Protein AF-A0A7C6BF29-F1 (afdb_monomer)

Radius of gyration: 15.99 Å; Cα contacts (8 Å, |Δi|>4): 247; chains: 1; bounding box: 48×26×41 Å

Sequence (179 aa):
MRNNRVLRLTLSALFLALGILLPFLTGNNRQLGNIMSLMHIPVLLCGFVCGWKFGLAVGFVTPLLRSLIVGMPPMLPIALGMAFELAAYGALAGLLYKELPKTITGLYLALILSMLGGRLVWGLASYIIYSSMGNPFTLSMFWAAAFVTPIPGILFHIAIIPPILLALKEYKMFPLTQQ

Structure (mmCIF, N/CA/C/O backbone):
data_AF-A0A7C6BF29-F1
#
_entry.id   AF-A0A7C6BF29-F1
#
loop_
_atom_site.group_PDB
_atom_site.id
_atom_site.type_symbol
_atom_site.label_atom_id
_atom_site.label_alt_id
_atom_site.label_comp_id
_atom_site.label_asym_id
_atom_site.label_entity_id
_atom_site.label_seq_id
_atom_site.pdbx_PDB_ins_code
_atom_site.Cartn_x
_atom_site.Cartn_y
_atom_site.Cartn_z
_atom_site.occupancy
_atom_site.B_iso_or_equiv
_atom_site.auth_seq_id
_atom_site.auth_comp_id
_atom_site.auth_asym_id
_atom_site.auth_atom_id
_atom_site.pdbx_PDB_model_num
ATOM 1 N N . MET A 1 1 ? -27.265 -11.178 13.421 1.00 39.00 1 MET A N 1
ATOM 2 C CA . MET A 1 1 ? -25.802 -11.316 13.235 1.00 39.00 1 MET A CA 1
ATOM 3 C C . MET A 1 1 ? -25.439 -10.894 11.816 1.00 39.00 1 MET A C 1
ATOM 5 O O . MET A 1 1 ? -25.691 -11.640 10.879 1.00 39.00 1 MET A O 1
ATOM 9 N N . ARG A 1 2 ? -24.949 -9.663 11.624 1.00 45.66 2 ARG A N 1
ATOM 10 C CA . ARG A 1 2 ? -24.567 -9.137 10.301 1.00 45.66 2 ARG A CA 1
ATOM 11 C C . ARG A 1 2 ? -23.358 -9.943 9.813 1.00 45.66 2 ARG A C 1
ATOM 13 O O . ARG A 1 2 ? -22.373 -10.055 10.531 1.00 45.66 2 ARG A O 1
ATOM 20 N N . ASN A 1 3 ? -23.466 -10.592 8.655 1.00 56.28 3 ASN A N 1
ATOM 21 C CA . ASN A 1 3 ? -22.460 -11.537 8.170 1.00 56.28 3 ASN A CA 1
ATOM 22 C C . ASN A 1 3 ? -21.156 -10.787 7.836 1.00 56.28 3 ASN A C 1
ATOM 24 O O . ASN A 1 3 ? -20.983 -10.285 6.724 1.00 56.28 3 ASN A O 1
ATOM 28 N N . ASN A 1 4 ? -20.245 -10.687 8.810 1.00 73.19 4 ASN A N 1
ATOM 29 C CA . ASN A 1 4 ? -18.994 -9.924 8.713 1.00 73.19 4 ASN A CA 1
ATOM 30 C C . ASN A 1 4 ? -18.136 -10.321 7.497 1.00 73.19 4 ASN A C 1
ATOM 32 O O . ASN A 1 4 ? -17.333 -9.516 7.033 1.00 73.19 4 ASN A O 1
ATOM 36 N N . ARG A 1 5 ? -18.325 -11.527 6.938 1.00 76.44 5 ARG A N 1
ATOM 37 C CA . ARG A 1 5 ? -17.664 -11.965 5.699 1.00 76.44 5 ARG A CA 1
ATOM 38 C C . ARG A 1 5 ? -18.131 -11.198 4.464 1.00 76.44 5 ARG A C 1
ATOM 40 O O . ARG A 1 5 ? -17.285 -10.746 3.701 1.00 76.44 5 ARG A O 1
ATOM 47 N N . VAL A 1 6 ? -19.441 -11.014 4.292 1.00 83.19 6 VAL A N 1
ATOM 48 C CA . VAL A 1 6 ? -20.000 -10.291 3.135 1.00 83.19 6 VAL A CA 1
ATOM 49 C C . VAL A 1 6 ? -19.559 -8.830 3.173 1.00 83.19 6 VAL A C 1
ATOM 51 O O . VAL A 1 6 ? -19.066 -8.324 2.175 1.00 83.19 6 VAL A O 1
ATOM 54 N N . LEU A 1 7 ? -19.622 -8.193 4.348 1.00 81.75 7 LEU A N 1
ATOM 55 C CA . LEU A 1 7 ? -19.187 -6.804 4.521 1.00 81.75 7 LEU A CA 1
ATOM 56 C C . LEU A 1 7 ? -17.691 -6.611 4.214 1.00 81.75 7 LEU A C 1
ATOM 58 O O . LEU A 1 7 ? -17.316 -5.655 3.537 1.00 81.75 7 LEU A O 1
ATOM 62 N N . ARG A 1 8 ? -16.828 -7.519 4.694 1.00 81.88 8 ARG A N 1
ATOM 63 C CA . ARG A 1 8 ? -15.385 -7.473 4.395 1.00 81.88 8 ARG A CA 1
ATOM 64 C C . ARG A 1 8 ? -15.125 -7.647 2.904 1.00 81.88 8 ARG A C 1
ATOM 66 O O . ARG A 1 8 ? -14.298 -6.929 2.356 1.00 81.88 8 ARG A O 1
ATOM 73 N N . LEU A 1 9 ? -15.854 -8.543 2.243 1.00 84.88 9 LEU A N 1
ATOM 74 C CA . LEU A 1 9 ? -15.723 -8.768 0.807 1.00 84.88 9 LEU A CA 1
ATOM 75 C C . LEU A 1 9 ? -16.166 -7.540 -0.003 1.00 84.88 9 LEU A C 1
ATOM 77 O O . LEU A 1 9 ? -15.434 -7.106 -0.889 1.00 84.88 9 LEU A O 1
ATOM 81 N N . THR A 1 10 ? -17.293 -6.916 0.354 1.00 87.44 10 THR A N 1
ATOM 82 C CA . THR A 1 10 ? -17.763 -5.685 -0.303 1.00 87.44 10 THR A CA 1
ATOM 83 C C . THR A 1 10 ? -16.813 -4.509 -0.082 1.00 87.44 10 THR A C 1
ATOM 85 O O . THR A 1 10 ? -16.528 -3.774 -1.022 1.00 87.44 10 THR A O 1
ATOM 88 N N . LEU A 1 11 ? -16.268 -4.347 1.131 1.00 85.38 11 LEU A N 1
ATOM 89 C CA . LEU A 1 11 ? -15.273 -3.306 1.415 1.00 85.38 11 LEU A CA 1
ATOM 90 C C . LEU A 1 11 ? -13.966 -3.556 0.657 1.00 85.38 11 LEU A C 1
ATOM 92 O O . LEU A 1 11 ? -13.391 -2.623 0.109 1.00 85.38 11 LEU A O 1
ATOM 96 N N . SER A 1 12 ? -13.523 -4.810 0.565 1.00 85.81 12 SER A N 1
ATOM 97 C CA . SER A 1 12 ? -12.331 -5.177 -0.211 1.00 85.81 12 SER A CA 1
ATOM 98 C C . SER A 1 12 ? -12.512 -4.850 -1.695 1.00 85.81 12 SER A C 1
ATOM 100 O O . SER A 1 12 ? -11.610 -4.290 -2.312 1.00 85.81 12 SER A O 1
ATOM 102 N N . ALA A 1 13 ? -13.693 -5.131 -2.257 1.00 87.50 13 ALA A N 1
ATOM 103 C CA . ALA A 1 13 ? -14.033 -4.763 -3.631 1.00 87.50 13 ALA A CA 1
ATOM 104 C C . ALA A 1 13 ? -14.086 -3.237 -3.833 1.00 87.50 13 ALA A C 1
ATOM 106 O O . ALA A 1 13 ? -13.609 -2.737 -4.850 1.00 87.50 13 ALA A O 1
ATOM 107 N N . LEU A 1 14 ? -14.597 -2.486 -2.850 1.00 89.44 14 LEU A N 1
ATOM 108 C CA . LEU A 1 14 ? -14.571 -1.022 -2.866 1.00 89.44 14 LEU A CA 1
ATOM 109 C C . LEU A 1 14 ? -13.131 -0.486 -2.869 1.00 89.44 14 LEU A C 1
ATOM 111 O O . LEU A 1 14 ? -12.804 0.374 -3.683 1.00 89.44 14 LEU A O 1
ATOM 115 N N . PHE A 1 15 ? -12.256 -1.002 -2.000 1.00 87.62 15 PHE A N 1
ATOM 116 C CA . PHE A 1 15 ? -10.848 -0.592 -1.962 1.00 87.62 15 PHE A CA 1
ATOM 117 C C . PHE A 1 15 ? -10.092 -0.974 -3.236 1.00 87.62 15 PHE A C 1
ATOM 119 O O . PHE A 1 15 ? -9.269 -0.189 -3.700 1.00 87.62 15 PHE A O 1
ATOM 126 N N . LEU A 1 16 ? -10.398 -2.129 -3.831 1.00 87.44 16 LEU A N 1
ATOM 127 C CA . LEU A 1 16 ? -9.881 -2.527 -5.140 1.00 87.44 16 LEU A CA 1
ATOM 128 C C . LEU A 1 16 ? -10.299 -1.522 -6.225 1.00 87.44 16 LEU A C 1
ATOM 130 O O . LEU A 1 16 ? -9.451 -1.030 -6.968 1.00 87.44 16 LEU A O 1
ATOM 134 N N . ALA A 1 17 ? -11.586 -1.167 -6.283 1.00 86.56 17 ALA A N 1
ATOM 135 C CA . ALA A 1 17 ? -12.097 -0.182 -7.233 1.00 86.56 17 ALA A CA 1
ATOM 136 C C . ALA A 1 17 ? -11.443 1.195 -7.031 1.00 86.56 17 ALA A C 1
ATOM 138 O O . ALA A 1 17 ? -11.010 1.823 -7.997 1.00 86.56 17 ALA A O 1
ATOM 139 N N . LEU A 1 18 ? -11.285 1.633 -5.777 1.00 85.50 18 LEU A N 1
ATOM 140 C CA . LEU A 1 18 ? -10.558 2.856 -5.431 1.00 85.50 18 LEU A CA 1
ATOM 141 C C . LEU A 1 18 ? -9.086 2.784 -5.860 1.00 85.50 18 LEU A C 1
ATOM 143 O O . LEU A 1 18 ? -8.576 3.741 -6.432 1.00 85.50 18 LEU A O 1
ATOM 147 N N . GLY A 1 19 ? -8.409 1.653 -5.655 1.00 82.88 19 GLY A N 1
ATOM 148 C CA . GLY A 1 19 ? -7.026 1.438 -6.092 1.00 82.88 19 GLY A CA 1
ATOM 149 C C . GLY A 1 19 ? -6.835 1.566 -7.605 1.00 82.88 19 GLY A C 1
ATOM 150 O O . GLY A 1 19 ? -5.791 2.042 -8.053 1.00 82.88 19 GLY A O 1
ATOM 151 N N . ILE A 1 20 ? -7.854 1.205 -8.389 1.00 82.12 20 ILE A N 1
ATOM 152 C CA . ILE A 1 20 ? -7.858 1.355 -9.850 1.00 82.12 20 ILE A CA 1
ATOM 153 C C . ILE A 1 20 ? -8.19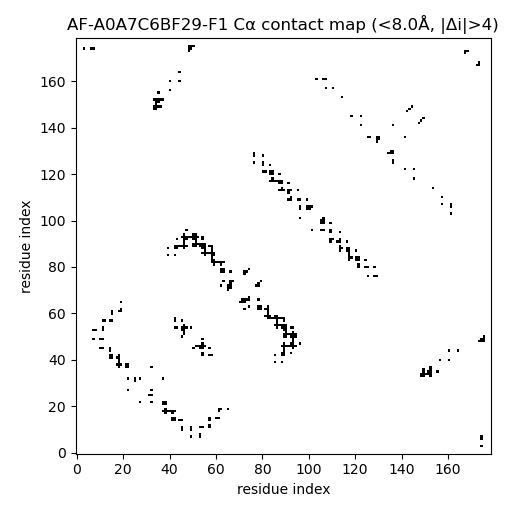6 2.795 -10.260 1.00 82.12 20 ILE A C 1
ATOM 155 O O . ILE A 1 20 ? -7.549 3.327 -11.164 1.00 82.12 20 ILE A O 1
ATOM 159 N N . LEU A 1 21 ? -9.173 3.426 -9.597 1.00 82.94 21 LEU A N 1
ATOM 160 C CA . LEU A 1 21 ? -9.696 4.753 -9.943 1.00 82.94 21 LEU A CA 1
ATOM 161 C C . LEU A 1 21 ? -8.791 5.912 -9.507 1.00 82.94 21 LEU A C 1
ATOM 163 O O . LEU A 1 21 ? -8.603 6.852 -10.275 1.00 82.94 21 LEU A O 1
ATOM 167 N N . LEU A 1 22 ? -8.204 5.866 -8.307 1.00 78.75 22 LEU A N 1
ATOM 168 C CA . LEU A 1 22 ? -7.390 6.968 -7.771 1.00 78.75 22 LEU A CA 1
ATOM 169 C C . LEU A 1 22 ? -6.240 7.392 -8.708 1.00 78.75 22 LEU A C 1
ATOM 171 O O . LEU A 1 22 ? -6.055 8.591 -8.914 1.00 78.75 22 LEU A O 1
ATOM 175 N N . PRO A 1 23 ? -5.486 6.463 -9.326 1.00 73.81 23 PRO A N 1
ATOM 176 C CA . PRO A 1 23 ? -4.446 6.816 -10.291 1.00 73.81 23 PRO A CA 1
ATOM 177 C C . PRO A 1 23 ? -4.934 7.579 -11.539 1.00 73.81 23 PRO A C 1
ATOM 179 O O . PRO A 1 23 ? -4.119 8.220 -12.206 1.00 73.81 23 PRO A O 1
ATOM 182 N N . PHE A 1 24 ? -6.232 7.559 -11.872 1.00 73.75 24 PHE A N 1
ATOM 183 C CA . PHE A 1 24 ? -6.766 8.386 -12.964 1.00 73.75 24 PHE A CA 1
ATOM 184 C C . PHE A 1 24 ? -6.781 9.877 -12.609 1.00 73.75 24 PHE A C 1
ATOM 186 O O . PHE A 1 24 ? -6.586 10.706 -13.495 1.00 73.75 24 PHE A O 1
ATOM 193 N N . LEU A 1 25 ? -6.918 10.230 -11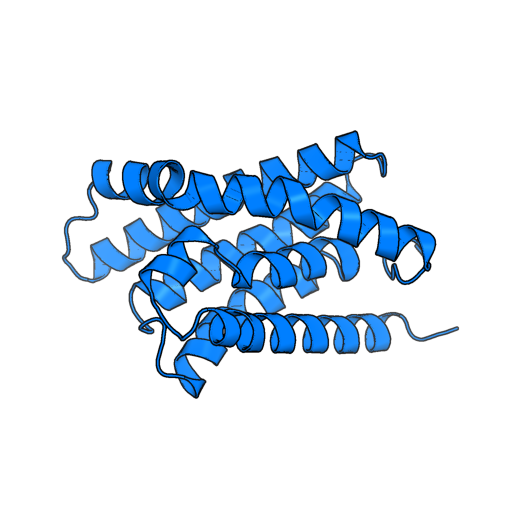.324 1.00 68.19 25 LEU A N 1
ATOM 194 C CA . LEU A 1 25 ? -6.905 11.627 -10.867 1.00 68.19 25 LEU A CA 1
ATOM 195 C C . LEU A 1 25 ? -5.542 12.298 -11.083 1.00 68.19 25 LEU A C 1
ATOM 197 O O . LEU A 1 25 ? -5.463 13.508 -11.254 1.00 68.19 25 LEU A O 1
ATOM 201 N N . THR A 1 26 ? -4.466 11.509 -11.137 1.00 62.38 26 THR A N 1
ATOM 202 C CA . THR A 1 26 ? -3.112 11.992 -11.456 1.00 62.38 26 THR A CA 1
ATOM 203 C C . THR A 1 26 ? -2.850 12.168 -12.961 1.00 62.38 26 THR A C 1
ATOM 205 O O . THR A 1 26 ? -1.707 12.386 -13.365 1.00 62.38 26 THR A O 1
ATOM 208 N N . GLY A 1 27 ? -3.879 12.050 -13.809 1.00 58.69 27 GLY A N 1
ATOM 209 C CA . GLY A 1 27 ? -3.777 12.275 -15.256 1.00 58.69 27 GLY A CA 1
ATOM 210 C C . GLY A 1 27 ? -2.893 11.263 -15.991 1.00 58.69 27 GLY A C 1
ATOM 211 O O . GLY A 1 27 ? -2.315 11.593 -17.018 1.00 58.69 27 GLY A O 1
ATOM 212 N N . ASN A 1 28 ? -2.728 10.045 -15.454 1.00 59.59 28 ASN A N 1
ATOM 213 C CA . ASN A 1 28 ? -1.828 9.003 -15.977 1.00 59.59 28 ASN A CA 1
ATOM 214 C C . ASN A 1 28 ? -0.342 9.401 -16.115 1.00 59.59 28 ASN A C 1
ATOM 216 O O . ASN A 1 28 ? 0.452 8.626 -16.661 1.00 59.59 28 ASN A O 1
ATOM 220 N N . ASN A 1 29 ? 0.082 10.541 -15.560 1.00 59.06 29 ASN A N 1
ATOM 221 C CA . ASN A 1 29 ? 1.489 10.921 -15.545 1.00 59.06 29 ASN A CA 1
ATOM 222 C C . ASN A 1 29 ? 2.276 9.974 -14.628 1.00 59.06 29 ASN A C 1
ATOM 224 O O . ASN A 1 29 ? 2.159 10.023 -13.402 1.00 59.06 29 ASN A O 1
ATOM 228 N N . ARG A 1 30 ? 3.112 9.113 -15.230 1.00 57.41 30 ARG A N 1
ATOM 229 C CA . ARG A 1 30 ? 3.914 8.096 -14.521 1.00 57.41 30 ARG A CA 1
ATOM 230 C C . ARG A 1 30 ? 4.776 8.695 -13.408 1.00 57.41 30 ARG A C 1
ATOM 232 O O . ARG A 1 30 ? 4.905 8.069 -12.366 1.00 57.41 30 ARG A O 1
ATOM 239 N N . GLN A 1 31 ? 5.321 9.899 -13.596 1.00 57.97 31 GLN A N 1
ATOM 240 C CA . GLN A 1 31 ? 6.131 10.576 -12.577 1.00 57.97 31 GLN A CA 1
ATOM 241 C C . GLN A 1 31 ? 5.302 11.007 -11.364 1.00 57.97 31 GLN A C 1
ATOM 243 O O . GLN A 1 31 ? 5.662 10.664 -10.244 1.00 57.97 31 GLN A O 1
ATOM 248 N N . LEU A 1 32 ? 4.159 11.670 -11.569 1.00 53.66 32 LEU A N 1
ATOM 249 C CA . LEU A 1 32 ? 3.264 12.063 -10.471 1.00 53.66 32 LEU A CA 1
ATOM 250 C C . LEU A 1 32 ? 2.695 10.843 -9.739 1.00 53.66 32 LEU A C 1
ATOM 252 O O . LEU A 1 32 ? 2.621 10.840 -8.513 1.00 53.66 32 LEU A O 1
ATOM 256 N N . GLY A 1 33 ? 2.359 9.780 -10.474 1.00 54.53 33 GLY A N 1
ATOM 257 C CA . GLY A 1 33 ? 1.912 8.515 -9.893 1.00 54.53 33 GLY A CA 1
ATOM 258 C C . GLY A 1 33 ? 2.986 7.819 -9.050 1.00 54.53 33 GLY A C 1
ATOM 259 O O . GLY A 1 33 ? 2.659 7.267 -8.002 1.00 54.53 33 GLY A O 1
ATOM 260 N N . ASN A 1 34 ? 4.257 7.876 -9.460 1.00 57.81 34 ASN A N 1
ATOM 261 C CA . ASN A 1 34 ? 5.370 7.295 -8.701 1.00 57.81 34 ASN A CA 1
ATOM 262 C C . ASN A 1 34 ? 5.681 8.118 -7.437 1.00 57.81 34 ASN A C 1
ATOM 264 O O . ASN A 1 34 ? 5.890 7.557 -6.364 1.00 57.81 34 ASN A O 1
ATOM 268 N N . ILE A 1 35 ? 5.618 9.448 -7.557 1.00 57.88 35 ILE A N 1
ATOM 269 C CA . ILE A 1 35 ? 5.852 10.406 -6.467 1.00 57.88 35 ILE A CA 1
ATOM 270 C C . ILE A 1 35 ? 4.744 10.321 -5.409 1.00 57.88 35 ILE A C 1
ATOM 272 O O . ILE A 1 35 ? 5.041 10.266 -4.221 1.00 57.88 35 ILE A O 1
ATOM 276 N N . MET A 1 36 ? 3.473 10.281 -5.820 1.00 57.91 36 MET A N 1
ATOM 277 C CA . MET A 1 36 ? 2.330 10.320 -4.895 1.00 57.91 36 MET A CA 1
ATOM 278 C C . MET A 1 36 ? 1.816 8.927 -4.503 1.00 57.91 36 MET A C 1
ATOM 280 O O . MET A 1 36 ? 1.077 8.797 -3.529 1.00 57.91 36 MET A O 1
ATOM 284 N N . SER A 1 37 ? 2.202 7.872 -5.237 1.00 67.31 37 SER A N 1
ATOM 285 C CA . SER A 1 37 ? 1.932 6.466 -4.903 1.00 67.31 37 SER A CA 1
ATOM 286 C C . SER A 1 37 ? 0.477 6.207 -4.460 1.00 67.31 37 SER A C 1
ATOM 288 O O . SER A 1 37 ? 0.227 5.443 -3.528 1.00 67.31 37 SER A O 1
ATOM 290 N N . LEU A 1 38 ? -0.503 6.836 -5.131 1.00 69.81 38 LEU A N 1
ATOM 291 C CA . LEU A 1 38 ? -1.911 6.885 -4.694 1.00 69.81 38 LEU A CA 1
ATOM 292 C C . LEU A 1 38 ? -2.547 5.499 -4.501 1.00 69.81 38 LEU A C 1
ATOM 294 O O . LEU A 1 38 ? -3.379 5.328 -3.618 1.00 69.81 38 LEU A O 1
ATOM 298 N N . MET A 1 39 ? -2.128 4.499 -5.281 1.00 78.31 39 MET A N 1
ATOM 299 C CA . MET A 1 39 ? -2.630 3.118 -5.185 1.00 78.31 39 MET A CA 1
ATOM 300 C C . MET A 1 39 ? -2.296 2.416 -3.861 1.00 78.31 39 MET A C 1
ATOM 302 O O . MET A 1 39 ? -2.956 1.446 -3.497 1.00 78.31 39 MET A O 1
ATOM 306 N N . HIS A 1 40 ? -1.304 2.908 -3.119 1.00 83.12 40 HIS A N 1
ATOM 307 C CA . HIS A 1 40 ? -0.903 2.332 -1.838 1.00 83.12 40 HIS A CA 1
ATOM 308 C C . HIS A 1 40 ? -1.909 2.643 -0.733 1.00 83.12 40 HIS A C 1
ATOM 310 O O . HIS A 1 40 ? -2.107 1.824 0.160 1.00 83.12 40 HIS A O 1
ATOM 316 N N . ILE A 1 41 ? -2.589 3.794 -0.814 1.00 84.31 41 ILE A N 1
ATOM 317 C CA . ILE A 1 41 ? -3.531 4.243 0.215 1.00 84.31 41 ILE A CA 1
ATOM 318 C C . ILE A 1 41 ? -4.720 3.273 0.316 1.00 84.31 41 ILE A C 1
ATOM 320 O O . ILE A 1 41 ? -4.943 2.751 1.410 1.00 84.31 41 ILE A O 1
ATOM 324 N N . PRO A 1 42 ? -5.449 2.940 -0.773 1.00 85.06 42 PRO A N 1
ATOM 325 C CA . PRO A 1 42 ? -6.567 2.001 -0.692 1.00 85.06 42 PRO A CA 1
ATOM 326 C C . PRO A 1 42 ? -6.146 0.604 -0.229 1.00 85.06 42 PRO A C 1
ATOM 328 O O . PRO A 1 42 ? -6.884 -0.036 0.516 1.00 85.06 42 PRO A O 1
ATOM 331 N N . VAL A 1 43 ? -4.957 0.138 -0.622 1.00 87.50 43 VAL A N 1
ATOM 332 C CA . VAL A 1 43 ? -4.450 -1.190 -0.240 1.00 87.50 43 VAL A CA 1
ATOM 333 C C . VAL A 1 43 ? -4.066 -1.243 1.239 1.00 87.50 43 VAL A C 1
ATOM 335 O O . VAL A 1 43 ? -4.469 -2.175 1.939 1.00 87.50 43 VAL A O 1
ATOM 338 N N . LEU A 1 44 ? -3.351 -0.233 1.743 1.00 86.88 44 LEU A N 1
ATOM 339 C CA . LEU A 1 44 ? -3.015 -0.118 3.164 1.00 86.88 44 LEU A CA 1
ATOM 340 C C . LEU A 1 44 ? -4.285 -0.019 4.012 1.00 86.88 44 LEU A C 1
ATOM 342 O O . LEU A 1 44 ? -4.441 -0.775 4.971 1.00 86.88 44 LEU A O 1
ATOM 346 N N . LEU A 1 45 ? -5.236 0.835 3.617 1.00 85.75 45 LEU A N 1
ATOM 347 C CA . LEU A 1 45 ? -6.540 0.940 4.278 1.00 85.75 45 LEU A CA 1
ATOM 348 C C . LEU A 1 45 ? -7.292 -0.396 4.259 1.00 85.75 45 LEU A C 1
ATOM 350 O O . LEU A 1 45 ? -7.831 -0.806 5.285 1.00 85.75 45 LEU A O 1
ATOM 354 N N . CYS A 1 46 ? -7.278 -1.126 3.142 1.00 86.56 46 CYS A N 1
ATOM 355 C CA . CYS A 1 46 ? -7.872 -2.458 3.068 1.00 86.56 46 CYS A CA 1
ATOM 356 C C . CYS A 1 46 ? -7.210 -3.438 4.050 1.00 86.56 46 CYS A C 1
ATOM 358 O O . CYS A 1 46 ? -7.914 -4.210 4.702 1.00 86.56 46 CYS A O 1
ATOM 360 N N . GLY A 1 47 ? -5.885 -3.391 4.207 1.00 85.19 47 GLY A N 1
ATOM 361 C CA . GLY A 1 47 ? -5.163 -4.168 5.219 1.00 85.19 47 GLY A CA 1
ATOM 362 C C . GLY A 1 47 ? -5.626 -3.837 6.639 1.00 85.19 47 GLY A C 1
ATOM 363 O O . GLY A 1 47 ? -6.019 -4.737 7.385 1.00 85.19 47 GLY A O 1
ATOM 364 N N . PHE A 1 48 ? -5.676 -2.547 6.977 1.00 83.88 48 PHE A N 1
ATOM 365 C CA . PHE A 1 48 ? -6.108 -2.055 8.289 1.00 83.88 48 PHE A CA 1
ATOM 366 C C . PHE A 1 48 ? -7.591 -2.288 8.599 1.00 83.88 48 PHE A C 1
ATOM 368 O O . PHE A 1 48 ? -7.949 -2.370 9.769 1.00 83.88 48 PHE A O 1
ATOM 375 N N . VAL A 1 49 ? -8.465 -2.374 7.591 1.00 82.50 49 VAL A N 1
ATOM 376 C CA . VAL A 1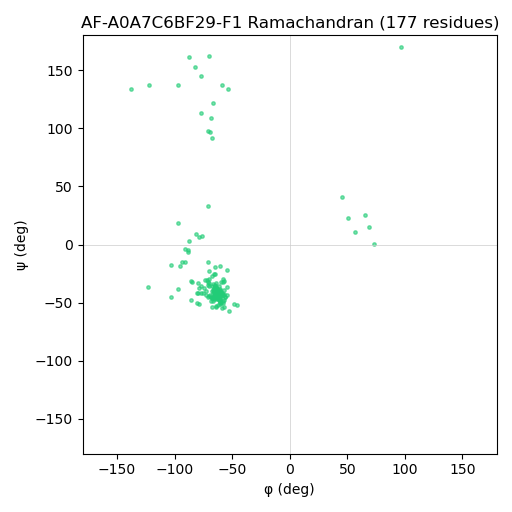 49 ? -9.926 -2.472 7.780 1.00 82.50 49 VAL A CA 1
ATOM 377 C C . VAL A 1 49 ? -10.437 -3.897 7.570 1.00 82.50 49 VAL A C 1
ATOM 379 O O . VAL A 1 49 ? -11.238 -4.393 8.360 1.00 82.50 49 VAL A O 1
ATOM 382 N N . CYS A 1 50 ? -9.996 -4.585 6.518 1.00 81.06 50 CYS A N 1
ATOM 383 C CA . CYS A 1 50 ? -10.485 -5.922 6.163 1.00 81.06 50 CYS A CA 1
ATOM 384 C C . CYS A 1 50 ? -9.591 -7.046 6.720 1.00 81.06 50 CYS A C 1
ATOM 386 O O . CYS A 1 50 ? -10.054 -8.184 6.863 1.00 81.06 50 CYS A O 1
ATOM 388 N N . GLY A 1 51 ? -8.348 -6.729 7.093 1.00 85.25 51 GLY A N 1
ATOM 389 C CA . GLY A 1 51 ? -7.351 -7.656 7.626 1.00 85.25 51 GLY A CA 1
ATOM 390 C C . GLY A 1 51 ? -6.377 -8.170 6.562 1.00 85.25 51 GLY A C 1
ATOM 391 O O . GLY A 1 51 ? -6.588 -8.006 5.360 1.00 85.25 51 GLY A O 1
ATOM 392 N N . TRP A 1 52 ? -5.319 -8.848 7.017 1.00 86.94 52 TRP A N 1
ATOM 393 C CA . TRP A 1 52 ? -4.166 -9.217 6.184 1.00 86.94 52 TRP A CA 1
ATOM 394 C C . TRP A 1 52 ? -4.519 -10.057 4.946 1.00 86.94 52 TRP A C 1
ATOM 396 O O . TRP A 1 52 ? -3.982 -9.804 3.876 1.00 86.94 52 TRP A O 1
ATOM 406 N N . LYS A 1 53 ? -5.457 -11.014 5.051 1.00 89.50 53 LYS A N 1
ATOM 407 C CA . LYS A 1 53 ? -5.858 -11.879 3.920 1.00 89.50 53 LYS A CA 1
ATOM 408 C C . LYS A 1 53 ? -6.465 -11.076 2.769 1.00 89.50 53 LYS A C 1
ATOM 410 O O . LYS A 1 53 ? -6.143 -11.309 1.610 1.00 89.50 53 LYS A O 1
ATOM 415 N N . PHE A 1 54 ? -7.345 -10.134 3.104 1.00 86.75 54 PHE A N 1
ATOM 416 C CA . PHE A 1 54 ? -8.001 -9.276 2.123 1.00 86.75 54 PHE A CA 1
ATOM 417 C C . PHE A 1 54 ? -7.043 -8.202 1.604 1.00 86.75 54 PHE A C 1
ATOM 419 O O . PHE A 1 54 ? -6.995 -7.980 0.401 1.00 86.75 54 PHE A O 1
ATOM 426 N N . GLY A 1 55 ? -6.233 -7.598 2.481 1.00 87.12 55 GLY A N 1
ATOM 427 C CA . GLY A 1 55 ? -5.188 -6.653 2.083 1.00 87.12 55 GLY A CA 1
ATOM 428 C C . GLY A 1 55 ? -4.170 -7.264 1.115 1.00 87.12 55 GLY A C 1
ATOM 429 O O . GLY A 1 55 ? -3.836 -6.633 0.119 1.00 87.12 55 GLY A O 1
ATOM 430 N N . LEU A 1 56 ? -3.740 -8.508 1.353 1.00 91.06 56 LEU A N 1
ATOM 431 C CA . LEU A 1 56 ? -2.845 -9.250 0.460 1.00 91.06 56 LEU A CA 1
ATOM 432 C C . LEU A 1 56 ? -3.497 -9.485 -0.904 1.00 91.06 56 LEU A C 1
ATOM 434 O O . LEU A 1 56 ? -2.913 -9.147 -1.931 1.00 91.06 56 LEU A O 1
ATOM 438 N N . ALA A 1 57 ? -4.719 -10.027 -0.915 1.00 91.00 57 ALA A N 1
ATOM 439 C CA . ALA A 1 57 ? -5.437 -10.322 -2.151 1.00 91.00 57 ALA A CA 1
ATOM 440 C C . ALA A 1 57 ? -5.691 -9.053 -2.980 1.00 91.00 57 ALA A C 1
ATOM 442 O O . ALA A 1 57 ? -5.395 -9.026 -4.172 1.00 91.00 57 ALA A O 1
ATOM 443 N N . VAL A 1 58 ? -6.180 -7.982 -2.348 1.00 90.31 58 VAL A N 1
ATOM 444 C CA . VAL A 1 58 ? -6.409 -6.700 -3.026 1.00 90.31 58 VAL A CA 1
ATOM 445 C C . VAL A 1 58 ? -5.082 -6.108 -3.500 1.00 90.31 58 VAL A C 1
ATOM 447 O O . VAL A 1 58 ? -4.992 -5.708 -4.657 1.00 90.31 58 VAL A O 1
ATOM 450 N N . GLY A 1 59 ? -4.039 -6.104 -2.669 1.00 88.62 59 GLY A N 1
ATOM 451 C CA . GLY A 1 59 ? -2.727 -5.564 -3.030 1.00 88.62 59 GLY A CA 1
ATOM 452 C C . GLY A 1 59 ? -2.096 -6.261 -4.234 1.00 88.62 59 GLY A C 1
ATOM 453 O O . GLY A 1 59 ? -1.584 -5.589 -5.124 1.00 88.62 59 GLY A O 1
ATOM 454 N N . PHE A 1 60 ? -2.213 -7.587 -4.315 1.00 90.50 60 PHE A N 1
ATOM 455 C CA . PHE A 1 60 ? -1.705 -8.363 -5.446 1.00 90.50 60 PHE A CA 1
ATO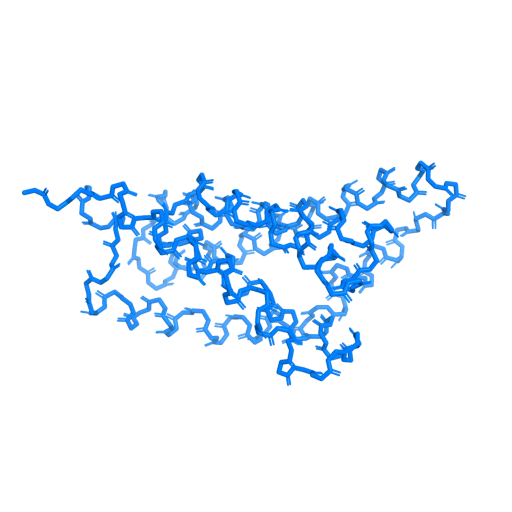M 456 C C . PHE A 1 60 ? -2.518 -8.132 -6.728 1.00 90.50 60 PHE A C 1
ATOM 458 O O . PHE A 1 60 ? -1.959 -7.942 -7.807 1.00 90.50 60 PHE A O 1
ATOM 465 N N . VAL A 1 61 ? -3.850 -8.124 -6.618 1.00 89.88 61 VAL A N 1
ATOM 466 C CA . VAL A 1 61 ? -4.744 -8.054 -7.784 1.00 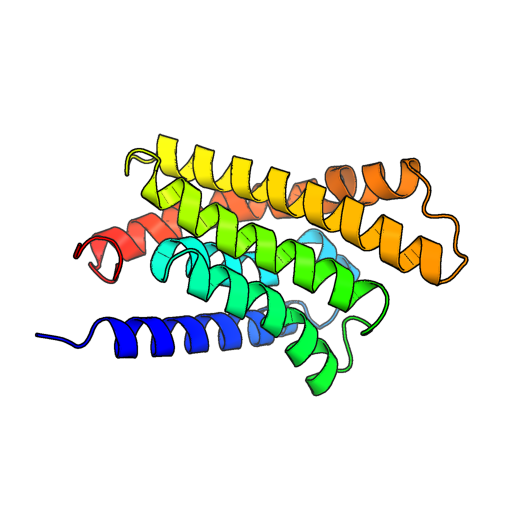89.88 61 VAL A CA 1
ATOM 467 C C . VAL A 1 61 ? -4.832 -6.639 -8.360 1.00 89.88 61 VAL A C 1
ATOM 469 O O . VAL A 1 61 ? -4.904 -6.494 -9.577 1.00 89.88 61 VAL A O 1
ATOM 472 N N . THR A 1 62 ? -4.792 -5.592 -7.530 1.00 86.94 62 THR A N 1
ATOM 473 C CA . THR A 1 62 ? -4.987 -4.192 -7.964 1.00 86.94 62 THR A CA 1
ATOM 474 C C . THR A 1 62 ? -4.069 -3.770 -9.124 1.00 86.94 62 THR A C 1
ATOM 476 O O . THR A 1 62 ? -4.591 -3.341 -10.157 1.00 86.94 62 THR A O 1
ATOM 479 N N . PRO A 1 63 ? -2.727 -3.868 -9.020 1.00 84.56 63 PRO A N 1
ATOM 480 C CA . PRO A 1 63 ? -1.832 -3.405 -10.081 1.00 84.56 63 PRO A CA 1
ATOM 481 C C . PRO A 1 63 ? -1.899 -4.286 -11.332 1.00 84.56 63 PRO A C 1
ATOM 483 O O . PRO A 1 63 ? -1.804 -3.757 -12.439 1.00 84.56 63 PRO A O 1
ATOM 486 N N . LEU A 1 64 ? -2.120 -5.597 -11.179 1.00 86.00 64 LEU A N 1
ATOM 487 C CA . LEU A 1 64 ? -2.278 -6.527 -12.302 1.00 86.00 64 LEU A CA 1
ATOM 488 C C . LEU A 1 64 ? -3.555 -6.227 -13.087 1.00 86.00 64 LEU A C 1
ATOM 490 O O . LEU A 1 64 ? -3.522 -6.077 -14.307 1.00 86.00 64 LEU A O 1
ATOM 494 N N . LEU A 1 65 ? -4.674 -6.066 -12.380 1.00 85.19 65 LEU A N 1
ATOM 495 C CA . LEU A 1 65 ? -5.963 -5.765 -12.987 1.00 85.19 65 LEU A CA 1
ATOM 496 C C . LEU A 1 65 ? -5.947 -4.386 -13.653 1.00 85.19 65 LEU A C 1
ATOM 498 O O . LEU A 1 65 ? -6.428 -4.235 -14.774 1.00 85.19 65 LEU A O 1
ATOM 502 N N . ARG A 1 66 ? -5.322 -3.388 -13.017 1.00 81.56 66 ARG A N 1
ATOM 503 C CA . ARG A 1 66 ? -5.128 -2.070 -13.633 1.00 81.56 66 ARG A CA 1
ATOM 504 C C . ARG A 1 66 ? -4.260 -2.153 -14.891 1.00 81.56 66 ARG A C 1
ATOM 506 O O . ARG A 1 66 ? -4.590 -1.507 -15.881 1.00 81.56 66 ARG A O 1
ATOM 513 N N . SER A 1 67 ? -3.190 -2.949 -14.876 1.00 81.56 67 SER A N 1
ATOM 514 C CA . SER A 1 67 ? -2.338 -3.163 -16.051 1.00 81.56 67 SER A CA 1
ATOM 515 C C . SER A 1 67 ? -3.114 -3.801 -17.210 1.00 81.56 67 SER A C 1
ATOM 517 O O . SER A 1 67 ? -2.972 -3.352 -18.343 1.00 81.56 67 SER A O 1
ATOM 519 N N . LEU A 1 68 ? -4.003 -4.764 -16.930 1.00 83.56 68 LEU A N 1
ATOM 520 C CA . LEU A 1 68 ? -4.874 -5.384 -17.940 1.00 83.56 68 LEU A CA 1
ATOM 521 C C . LEU A 1 68 ? -5.896 -4.411 -18.536 1.00 83.56 68 LEU A C 1
ATOM 523 O O . LEU A 1 68 ? -6.107 -4.413 -19.743 1.00 83.56 68 LEU A O 1
ATOM 527 N N . ILE A 1 69 ? -6.544 -3.601 -17.696 1.00 82.00 69 ILE A N 1
ATOM 528 C CA . ILE A 1 69 ? -7.646 -2.727 -18.125 1.00 82.00 69 ILE A CA 1
ATOM 529 C C . ILE A 1 69 ? -7.121 -1.457 -18.806 1.00 82.00 69 ILE A C 1
ATOM 531 O O . ILE A 1 69 ? -7.689 -0.999 -19.792 1.00 82.00 69 ILE A O 1
ATOM 535 N N . VAL A 1 70 ? -6.058 -0.862 -18.260 1.00 79.62 70 VAL A N 1
ATOM 536 C CA . VAL A 1 70 ? -5.564 0.469 -18.661 1.00 79.62 70 VAL A CA 1
ATOM 537 C C . VAL A 1 70 ? -4.312 0.373 -19.539 1.00 79.62 70 VAL A C 1
ATOM 539 O O . VAL A 1 70 ? -3.931 1.348 -20.179 1.00 79.62 70 VAL A O 1
ATOM 542 N N . GLY A 1 71 ? -3.621 -0.771 -19.554 1.00 69.00 71 GLY A N 1
ATOM 543 C CA . GLY A 1 71 ? -2.319 -0.925 -20.219 1.00 69.00 71 GLY A CA 1
ATOM 544 C C . GLY A 1 71 ? -1.156 -0.243 -19.480 1.00 69.00 71 GLY A C 1
ATOM 545 O O . GLY A 1 71 ? -0.013 -0.277 -19.935 1.00 69.00 71 GLY A O 1
ATOM 546 N N . MET A 1 72 ? -1.421 0.391 -18.331 1.00 65.12 72 MET A N 1
ATOM 547 C CA . MET A 1 72 ? -0.436 1.100 -17.509 1.00 65.12 72 MET A CA 1
ATOM 548 C C . MET A 1 72 ? -0.668 0.792 -16.019 1.00 65.12 72 MET A C 1
ATOM 550 O O . MET A 1 72 ? -1.800 0.916 -15.550 1.00 65.12 72 MET A O 1
ATOM 554 N N . PRO A 1 73 ? 0.369 0.478 -15.219 1.00 62.91 73 PRO A N 1
ATOM 555 C CA . PRO A 1 73 ? 1.786 0.353 -15.576 1.00 62.91 73 PRO A CA 1
ATOM 556 C C . PRO A 1 73 ? 2.073 -0.884 -16.457 1.00 62.91 73 PRO A C 1
ATOM 558 O O . PRO A 1 73 ? 1.236 -1.782 -16.508 1.00 62.91 73 PRO A O 1
ATOM 561 N N . PRO A 1 74 ? 3.228 -0.943 -17.153 1.00 71.69 74 PRO A N 1
ATOM 562 C CA . PRO A 1 74 ? 3.634 -2.118 -17.929 1.00 71.69 74 PRO A CA 1
ATOM 563 C C . PRO A 1 74 ? 3.608 -3.393 -17.078 1.00 71.69 74 PRO A C 1
ATOM 565 O O . PRO A 1 74 ? 4.128 -3.386 -15.960 1.00 71.69 74 PRO A O 1
ATOM 568 N N . MET A 1 75 ? 3.026 -4.471 -17.617 1.00 70.31 75 MET A N 1
ATOM 569 C CA . MET A 1 75 ? 2.897 -5.782 -16.957 1.00 70.31 75 MET A CA 1
ATOM 570 C C . MET A 1 75 ? 4.222 -6.268 -16.352 1.00 70.31 75 MET A C 1
ATOM 572 O O . MET A 1 75 ? 4.310 -6.588 -15.166 1.00 70.31 75 MET A O 1
ATOM 576 N N . LEU A 1 76 ? 5.271 -6.250 -17.172 1.00 70.62 76 LEU A N 1
ATOM 577 C CA . LEU A 1 76 ? 6.643 -6.558 -16.794 1.00 70.62 76 LEU A CA 1
ATOM 578 C C . LEU A 1 76 ? 7.531 -5.352 -17.120 1.00 70.62 76 LEU A C 1
ATOM 580 O O . LEU A 1 76 ? 7.367 -4.763 -18.191 1.00 70.62 76 LEU A O 1
ATOM 584 N N . PRO A 1 77 ? 8.461 -4.958 -16.233 1.00 68.19 77 PRO A N 1
ATOM 585 C CA . PRO A 1 77 ? 8.732 -5.502 -14.891 1.00 68.19 77 PRO A CA 1
ATOM 586 C C . PRO A 1 77 ? 7.907 -4.843 -13.763 1.00 68.19 77 PRO A C 1
ATOM 588 O O . PRO A 1 77 ? 7.965 -5.266 -12.610 1.00 68.19 77 PRO A O 1
ATOM 591 N N . ILE A 1 78 ? 7.148 -3.789 -14.075 1.00 74.69 78 ILE A N 1
ATOM 592 C CA . ILE A 1 78 ? 6.649 -2.836 -13.075 1.00 74.69 78 ILE A CA 1
ATOM 593 C C . ILE A 1 78 ? 5.408 -3.355 -12.341 1.00 74.69 78 ILE A C 1
ATOM 595 O O . ILE A 1 78 ? 5.384 -3.334 -11.111 1.00 74.69 78 ILE A O 1
ATOM 599 N N . ALA A 1 79 ? 4.380 -3.823 -13.059 1.00 78.81 79 ALA A N 1
ATOM 600 C CA . ALA A 1 79 ? 3.129 -4.246 -12.425 1.00 78.81 79 ALA A CA 1
ATOM 601 C C . ALA A 1 79 ? 3.327 -5.472 -11.524 1.00 78.81 79 ALA A C 1
ATOM 603 O O . ALA A 1 79 ? 2.765 -5.514 -10.433 1.00 78.81 79 ALA A O 1
ATOM 604 N N . LEU A 1 80 ? 4.162 -6.430 -11.943 1.00 81.69 80 LEU A N 1
ATOM 605 C CA . LEU A 1 80 ? 4.501 -7.599 -11.129 1.00 81.69 80 LEU A CA 1
ATOM 606 C C . LEU A 1 80 ? 5.291 -7.226 -9.869 1.00 81.69 80 LEU A C 1
ATOM 608 O O . LEU A 1 80 ? 4.910 -7.652 -8.782 1.00 81.69 80 LEU A O 1
ATOM 612 N N . GLY A 1 81 ? 6.324 -6.381 -9.975 1.00 82.38 81 GLY A N 1
ATOM 613 C CA . GLY A 1 81 ? 7.052 -5.893 -8.796 1.00 82.38 81 GLY A CA 1
ATOM 614 C C . GLY A 1 81 ? 6.138 -5.143 -7.818 1.00 82.38 81 GLY A C 1
ATOM 615 O O . GLY A 1 81 ? 6.166 -5.399 -6.613 1.00 82.38 81 GLY A O 1
ATOM 616 N N . MET A 1 82 ? 5.258 -4.282 -8.340 1.00 84.00 82 MET A N 1
ATOM 617 C CA . MET A 1 82 ? 4.260 -3.562 -7.541 1.00 84.00 82 MET A CA 1
ATOM 618 C C . MET A 1 82 ? 3.206 -4.489 -6.925 1.00 84.00 82 MET A C 1
ATOM 620 O O . MET A 1 82 ? 2.746 -4.218 -5.821 1.00 84.00 82 MET A O 1
ATOM 624 N N . ALA A 1 83 ? 2.820 -5.579 -7.592 1.00 87.38 83 ALA A N 1
ATOM 625 C CA . ALA A 1 83 ? 1.878 -6.554 -7.042 1.00 87.38 83 ALA A CA 1
ATOM 626 C C . ALA A 1 83 ? 2.423 -7.199 -5.768 1.00 87.38 83 ALA A C 1
ATOM 628 O O . ALA A 1 83 ? 1.708 -7.277 -4.770 1.00 87.38 83 ALA A O 1
ATOM 629 N N . PHE A 1 84 ? 3.695 -7.605 -5.771 1.00 88.56 84 PHE A N 1
ATOM 630 C CA . PHE A 1 84 ? 4.344 -8.148 -4.577 1.00 88.56 84 PHE A CA 1
ATOM 631 C C . PHE A 1 84 ? 4.526 -7.089 -3.485 1.00 88.56 84 PHE A C 1
ATOM 633 O O . PHE A 1 84 ? 4.270 -7.370 -2.314 1.00 88.56 84 PHE A O 1
ATOM 640 N N . GLU A 1 85 ? 4.892 -5.865 -3.865 1.00 88.38 85 GLU A N 1
ATOM 641 C CA . GLU A 1 85 ? 5.000 -4.731 -2.944 1.00 88.38 85 GLU A CA 1
ATOM 642 C C . GLU A 1 85 ? 3.674 -4.431 -2.225 1.00 88.38 85 GLU A C 1
ATOM 644 O O . GLU A 1 85 ? 3.604 -4.420 -0.995 1.00 88.38 85 GLU A O 1
ATOM 649 N N . LEU A 1 86 ? 2.599 -4.227 -2.989 1.00 87.81 86 LEU A N 1
ATOM 650 C CA . LEU A 1 86 ? 1.271 -3.890 -2.476 1.00 87.81 86 LEU A CA 1
ATOM 651 C C . LEU A 1 86 ? 0.652 -5.055 -1.702 1.00 87.81 86 LEU A C 1
ATOM 653 O O . LEU A 1 86 ? -0.002 -4.829 -0.681 1.00 87.81 86 LEU A O 1
ATOM 657 N N . ALA A 1 87 ? 0.886 -6.296 -2.131 1.00 89.81 87 ALA A N 1
ATOM 658 C CA . ALA A 1 87 ? 0.482 -7.477 -1.375 1.00 89.81 87 ALA A CA 1
ATOM 659 C C . ALA A 1 87 ? 1.149 -7.512 0.007 1.00 89.81 87 ALA A C 1
ATOM 661 O O . ALA A 1 87 ? 0.466 -7.732 1.011 1.00 89.81 87 ALA A O 1
ATOM 662 N N . ALA A 1 88 ? 2.457 -7.240 0.074 1.00 90.31 88 ALA A N 1
ATOM 663 C CA . ALA A 1 88 ? 3.188 -7.162 1.333 1.00 90.31 88 ALA A CA 1
ATOM 664 C C . ALA A 1 88 ? 2.692 -6.003 2.210 1.00 90.31 88 ALA A C 1
ATOM 666 O O . ALA A 1 88 ? 2.462 -6.212 3.401 1.00 90.31 88 ALA A O 1
ATOM 667 N N . TYR A 1 89 ? 2.428 -4.823 1.636 1.00 88.19 89 TYR A N 1
ATOM 668 C CA . TYR A 1 89 ? 1.826 -3.701 2.364 1.00 88.19 89 TYR A CA 1
ATOM 669 C C . TYR A 1 89 ? 0.489 -4.059 2.997 1.00 88.19 89 TYR A C 1
ATOM 671 O O . TYR A 1 89 ? 0.313 -3.883 4.202 1.00 88.19 89 TYR A O 1
ATOM 679 N N . GLY A 1 90 ? -0.449 -4.580 2.204 1.00 87.81 90 GLY A N 1
ATOM 680 C CA . GLY A 1 90 ? -1.779 -4.935 2.691 1.00 87.81 90 GLY A CA 1
ATOM 681 C C . GLY A 1 90 ? -1.743 -6.056 3.735 1.00 87.81 90 GLY A C 1
ATOM 682 O O . GLY A 1 90 ? -2.504 -6.020 4.707 1.00 87.81 90 GLY A O 1
ATOM 683 N N . ALA A 1 91 ? -0.842 -7.029 3.571 1.00 90.00 91 ALA A N 1
ATOM 684 C CA . ALA A 1 91 ? -0.655 -8.116 4.527 1.00 90.00 91 ALA A CA 1
ATOM 685 C C . ALA A 1 91 ? -0.071 -7.614 5.855 1.00 90.00 91 ALA A C 1
ATOM 687 O O . ALA A 1 91 ? -0.661 -7.847 6.912 1.00 90.00 91 ALA A O 1
ATOM 688 N N . LEU A 1 92 ? 1.054 -6.893 5.799 1.00 90.31 92 LEU A N 1
ATOM 689 C CA . LEU A 1 92 ? 1.750 -6.383 6.979 1.00 90.31 92 LEU A CA 1
ATOM 690 C C . LEU A 1 92 ? 0.897 -5.366 7.730 1.00 90.31 92 LEU A C 1
ATOM 692 O O . LEU A 1 92 ? 0.771 -5.482 8.944 1.00 90.31 92 LEU A O 1
ATOM 696 N N . ALA A 1 93 ? 0.235 -4.440 7.032 1.00 87.75 93 ALA A N 1
ATOM 697 C CA . ALA A 1 93 ? -0.677 -3.487 7.662 1.00 87.75 93 ALA A CA 1
ATOM 698 C C . ALA A 1 93 ? -1.776 -4.204 8.461 1.00 87.75 93 ALA A C 1
ATOM 700 O O . ALA A 1 93 ? -2.030 -3.864 9.613 1.00 87.75 93 ALA A O 1
ATOM 701 N N . GLY A 1 94 ? -2.389 -5.245 7.887 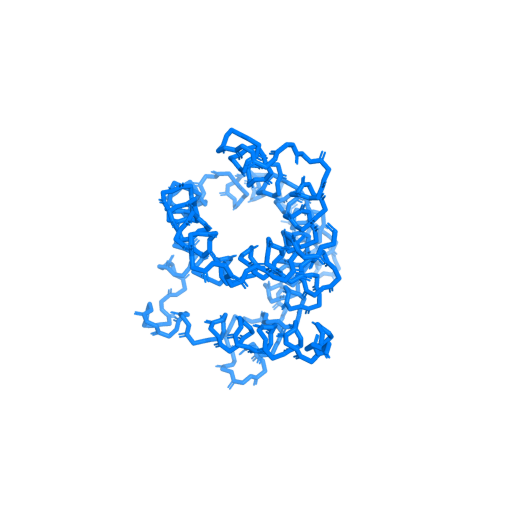1.00 85.25 94 GLY A N 1
ATOM 702 C CA . GLY A 1 94 ? -3.434 -6.005 8.570 1.00 85.25 94 GLY A CA 1
ATOM 703 C C . GLY A 1 94 ? -2.938 -6.901 9.709 1.00 85.25 94 GLY A C 1
ATOM 704 O O . GLY A 1 94 ? -3.691 -7.140 10.654 1.00 85.25 94 GLY A O 1
ATOM 705 N N . LEU A 1 95 ? -1.708 -7.415 9.628 1.00 87.12 95 LEU A N 1
ATOM 706 C CA . LEU A 1 95 ? -1.119 -8.279 10.655 1.00 87.12 95 LEU A CA 1
ATOM 707 C C . LEU A 1 95 ? -0.607 -7.454 11.839 1.00 87.12 95 LEU A C 1
ATOM 709 O O . LEU A 1 95 ? -1.031 -7.681 12.971 1.00 87.12 95 LEU A O 1
ATOM 713 N N . LEU A 1 96 ? 0.195 -6.423 11.566 1.00 86.31 96 LEU A N 1
ATOM 714 C CA . LEU A 1 96 ? 0.724 -5.532 12.594 1.00 86.31 96 LEU A CA 1
ATOM 715 C C . LEU A 1 96 ? -0.394 -4.782 13.310 1.00 86.31 96 LEU A C 1
ATOM 717 O O . LEU A 1 96 ? -0.352 -4.654 14.523 1.00 86.31 96 LEU A O 1
ATOM 721 N N . TYR A 1 97 ? -1.440 -4.346 12.610 1.00 82.50 97 TYR A N 1
ATOM 722 C CA . TYR A 1 97 ? -2.570 -3.693 13.276 1.00 82.50 97 TYR A CA 1
ATOM 723 C C . TYR A 1 97 ? -3.349 -4.615 14.223 1.00 82.50 97 TYR A C 1
ATOM 725 O O . TYR A 1 97 ? -4.007 -4.141 15.148 1.00 82.50 97 TYR A O 1
ATOM 733 N N . LYS A 1 98 ? -3.302 -5.932 13.992 1.00 80.25 98 LYS A N 1
ATOM 734 C CA . LYS A 1 98 ? -3.915 -6.918 14.885 1.00 80.25 98 LYS A CA 1
ATOM 735 C C . LYS A 1 98 ? -3.051 -7.173 16.123 1.00 80.25 98 LYS A C 1
ATOM 737 O O . LYS A 1 98 ? -3.607 -7.382 17.197 1.00 80.25 98 LYS A O 1
ATOM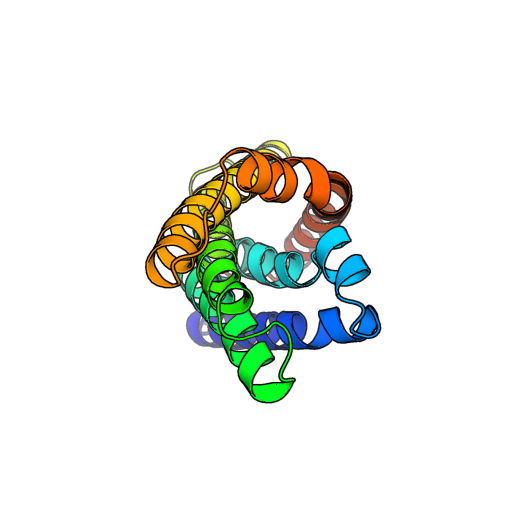 742 N N . GLU A 1 99 ? -1.731 -7.193 15.959 1.00 79.88 99 GLU A N 1
ATOM 743 C CA . GLU A 1 99 ? -0.774 -7.499 17.030 1.00 79.88 99 GLU A CA 1
ATOM 744 C C . GLU A 1 99 ? -0.402 -6.276 17.879 1.00 79.88 99 GLU A C 1
ATOM 746 O O . GLU A 1 99 ? -0.158 -6.411 19.077 1.00 79.88 99 GLU A O 1
ATOM 751 N N . LEU A 1 100 ? -0.387 -5.076 17.292 1.00 79.25 100 LEU A N 1
ATOM 752 C CA . LEU A 1 100 ? -0.045 -3.843 17.993 1.00 79.25 100 LEU A CA 1
ATOM 753 C C . LEU A 1 100 ? -1.242 -3.265 18.767 1.00 79.25 100 LEU A C 1
ATOM 755 O O . LEU A 1 100 ? -2.403 -3.437 18.381 1.00 79.25 100 LEU A O 1
ATOM 759 N N . PRO A 1 101 ? -0.977 -2.512 19.851 1.00 70.06 101 PRO A N 1
ATOM 760 C CA . PRO A 1 101 ? -2.025 -1.817 20.585 1.00 70.06 101 PRO A CA 1
ATOM 761 C C . PRO A 1 101 ? -2.768 -0.836 19.665 1.00 70.06 101 PRO A C 1
ATOM 763 O O . PRO A 1 101 ? -2.147 -0.084 18.914 1.00 70.06 101 PRO A O 1
ATOM 766 N N . LYS A 1 102 ? -4.108 -0.793 19.762 1.00 72.69 102 LYS A N 1
ATOM 767 C CA . LYS A 1 102 ? -5.010 0.074 18.961 1.00 72.69 102 LYS A CA 1
ATOM 768 C C . LYS A 1 102 ? -4.930 1.569 19.342 1.00 72.69 102 LYS A C 1
ATOM 770 O O . LYS A 1 102 ? -5.944 2.283 19.317 1.00 72.69 102 LYS A O 1
ATOM 775 N N . THR A 1 103 ? -3.744 2.021 19.738 1.00 77.19 103 THR A N 1
ATOM 776 C CA . THR A 1 103 ? -3.374 3.408 20.018 1.00 77.19 103 THR A CA 1
ATOM 777 C C . THR A 1 103 ? -2.907 4.097 18.737 1.00 77.19 103 THR A C 1
ATOM 779 O O . THR A 1 103 ? -2.549 3.447 17.754 1.00 77.19 103 THR A O 1
ATOM 782 N N . ILE A 1 104 ? -2.903 5.432 18.741 1.00 76.94 104 ILE A N 1
ATOM 783 C CA . ILE A 1 104 ? -2.415 6.235 17.610 1.00 76.94 104 ILE A CA 1
ATOM 784 C C . ILE A 1 104 ? -0.958 5.861 17.296 1.00 76.94 104 ILE A C 1
ATOM 786 O O . ILE A 1 104 ? -0.614 5.626 16.143 1.00 76.94 104 ILE A O 1
ATOM 790 N N . THR A 1 105 ? -0.125 5.692 18.324 1.00 80.00 105 THR A N 1
ATOM 791 C CA . THR A 1 105 ? 1.282 5.296 18.186 1.00 80.00 105 THR A CA 1
ATOM 792 C C . THR A 1 105 ? 1.446 3.914 17.550 1.00 80.00 105 THR A C 1
ATOM 794 O O . THR A 1 105 ? 2.295 3.742 16.678 1.00 80.00 105 THR A O 1
ATOM 797 N N . GLY A 1 106 ? 0.609 2.941 17.932 1.00 81.25 106 GLY A N 1
ATOM 798 C CA . GLY A 1 106 ? 0.614 1.606 17.326 1.00 81.25 106 GLY A CA 1
ATOM 799 C C . GLY A 1 106 ? 0.217 1.630 15.849 1.00 81.25 106 GLY A C 1
ATOM 800 O O . GLY A 1 106 ? 0.791 0.899 15.046 1.00 81.25 106 GLY A O 1
ATOM 801 N N . LEU A 1 107 ? -0.695 2.529 15.467 1.00 82.00 107 LEU A N 1
ATOM 802 C CA . LEU A 1 107 ? -1.071 2.725 14.069 1.00 82.00 107 LEU A CA 1
ATOM 803 C C . LEU A 1 107 ? 0.083 3.294 13.231 1.00 82.00 107 LEU A C 1
ATOM 805 O O . LEU A 1 107 ? 0.354 2.771 12.151 1.00 82.00 107 LEU A O 1
ATOM 809 N N . TYR A 1 108 ? 0.782 4.322 13.724 1.00 83.38 108 TYR A N 1
ATOM 810 C CA . TYR A 1 108 ? 1.960 4.866 13.037 1.00 83.38 108 TYR A CA 1
ATOM 811 C C . TYR A 1 108 ? 3.076 3.822 12.915 1.00 83.38 108 TYR A C 1
ATOM 813 O O . TYR A 1 108 ? 3.666 3.689 11.844 1.00 83.38 108 TYR A O 1
ATOM 821 N N . LEU A 1 109 ? 3.329 3.037 13.968 1.00 86.06 109 LEU A N 1
ATOM 822 C CA . LEU A 1 109 ? 4.303 1.943 13.927 1.00 86.06 109 LEU A CA 1
ATOM 823 C C . LEU A 1 109 ? 3.928 0.879 12.894 1.00 86.06 109 LEU A C 1
ATOM 825 O O . LEU A 1 109 ? 4.765 0.509 12.073 1.00 86.06 109 LEU A O 1
ATOM 829 N N . ALA A 1 110 ? 2.672 0.423 12.891 1.00 85.94 110 ALA A N 1
ATOM 830 C CA . ALA A 1 110 ? 2.187 -0.547 11.913 1.00 85.94 110 ALA A CA 1
ATOM 831 C C . ALA A 1 110 ? 2.302 -0.008 10.480 1.00 85.94 110 ALA A C 1
ATOM 833 O O . ALA A 1 110 ? 2.700 -0.741 9.574 1.00 85.94 110 ALA A O 1
ATOM 834 N N . LEU A 1 111 ? 2.011 1.280 10.279 1.00 86.31 111 LEU A N 1
ATOM 835 C CA . LEU A 1 111 ? 2.141 1.937 8.987 1.00 86.31 111 LEU A CA 1
ATOM 836 C C . LEU A 1 111 ? 3.598 1.968 8.515 1.00 86.31 111 LEU A C 1
ATOM 838 O O . LEU A 1 111 ? 3.884 1.478 7.426 1.00 86.31 111 LEU A O 1
ATOM 842 N N . ILE A 1 112 ? 4.518 2.469 9.340 1.00 87.56 112 ILE A N 1
ATOM 843 C CA . ILE A 1 112 ? 5.943 2.577 8.992 1.00 87.56 112 ILE A CA 1
ATOM 844 C C . ILE A 1 112 ? 6.549 1.192 8.746 1.00 87.56 112 ILE A C 1
ATOM 846 O O . ILE A 1 112 ? 7.235 0.987 7.748 1.00 87.56 112 ILE A O 1
ATOM 850 N N . LEU A 1 113 ? 6.266 0.213 9.606 1.00 87.81 113 LEU A N 1
ATOM 851 C CA . LEU A 1 113 ? 6.776 -1.147 9.430 1.00 87.81 113 LEU A CA 1
ATOM 852 C C . LEU A 1 113 ? 6.191 -1.823 8.188 1.00 87.81 113 LEU A C 1
ATOM 854 O O . LEU A 1 113 ? 6.925 -2.501 7.469 1.00 87.81 113 LEU A O 1
ATOM 858 N N . SER A 1 114 ? 4.905 -1.599 7.886 1.00 86.56 114 SER A N 1
ATOM 859 C CA . SER A 1 114 ? 4.329 -2.066 6.624 1.00 86.56 114 SER A CA 1
ATOM 860 C C . SER A 1 114 ? 5.053 -1.428 5.438 1.00 86.56 114 SER A C 1
ATOM 862 O O . SER A 1 114 ? 5.476 -2.167 4.554 1.00 86.56 114 SER A O 1
ATOM 864 N N . MET A 1 115 ? 5.295 -0.107 5.474 1.00 86.25 115 MET A N 1
ATOM 865 C CA . MET A 1 115 ? 6.032 0.660 4.459 1.00 86.25 115 MET A CA 1
ATOM 866 C C . MET A 1 115 ? 7.444 0.120 4.211 1.00 86.25 115 MET A C 1
ATOM 868 O O . MET A 1 115 ? 7.864 -0.061 3.072 1.00 86.25 115 MET A O 1
ATOM 872 N N . LEU A 1 116 ? 8.179 -0.194 5.269 1.00 87.19 116 LEU A N 1
ATOM 873 C CA . LEU A 1 116 ? 9.514 -0.766 5.129 1.00 87.19 116 LEU A CA 1
ATOM 874 C C . LEU A 1 116 ? 9.459 -2.196 4.577 1.00 87.19 116 LEU A C 1
ATOM 876 O O . LEU A 1 116 ? 10.212 -2.534 3.664 1.00 87.19 116 LEU A O 1
ATOM 880 N N . GLY A 1 117 ? 8.537 -3.024 5.071 1.00 86.00 117 GLY A N 1
ATOM 881 C CA . GLY A 1 117 ? 8.405 -4.408 4.624 1.00 86.00 117 GLY A CA 1
ATOM 882 C C . GLY A 1 117 ? 7.986 -4.535 3.158 1.00 86.00 117 GLY A C 1
ATOM 883 O O . GLY A 1 117 ? 8.557 -5.348 2.431 1.00 86.00 117 GLY A O 1
ATOM 884 N N .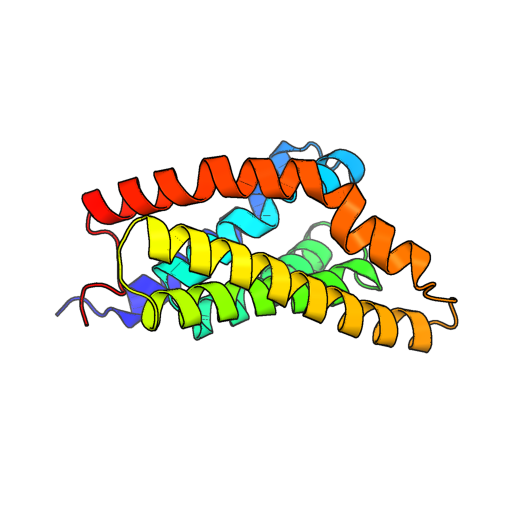 GLY A 1 118 ? 7.061 -3.699 2.681 1.00 85.69 118 GLY A N 1
ATOM 885 C CA . GLY A 1 118 ? 6.693 -3.694 1.264 1.00 85.69 118 GLY A CA 1
ATOM 886 C C . GLY A 1 118 ? 7.835 -3.237 0.355 1.00 85.69 118 GLY A C 1
ATOM 887 O O . GLY A 1 118 ? 8.044 -3.866 -0.680 1.00 85.69 118 GLY A O 1
ATOM 888 N N . ARG A 1 119 ? 8.656 -2.255 0.762 1.00 85.81 119 ARG A N 1
ATOM 889 C CA . ARG A 1 119 ? 9.866 -1.864 0.006 1.00 85.81 119 ARG A CA 1
ATOM 890 C C . ARG A 1 119 ? 10.913 -2.973 -0.063 1.00 85.81 119 ARG A C 1
ATOM 892 O O . ARG A 1 119 ? 11.529 -3.154 -1.113 1.00 85.81 119 ARG A O 1
ATOM 899 N N . LEU A 1 120 ? 11.100 -3.734 1.016 1.00 84.94 120 LEU A N 1
ATOM 900 C CA . LEU A 1 120 ? 11.994 -4.897 1.007 1.00 84.94 120 LEU A CA 1
ATOM 901 C C . LEU A 1 120 ? 11.504 -5.967 0.026 1.00 84.94 120 LEU A C 1
ATOM 903 O O . LEU A 1 120 ? 12.284 -6.464 -0.788 1.00 84.94 120 LEU A O 1
ATOM 907 N N . VAL A 1 121 ? 10.205 -6.276 0.052 1.00 88.12 121 VAL A N 1
ATOM 908 C CA . VAL A 1 121 ? 9.597 -7.240 -0.877 1.00 88.12 121 VAL A CA 1
ATOM 909 C C . VAL A 1 121 ? 9.661 -6.735 -2.318 1.00 88.12 121 VAL A C 1
ATOM 911 O O . VAL A 1 121 ? 10.006 -7.509 -3.208 1.00 88.12 121 VAL A O 1
ATOM 914 N N . TRP A 1 122 ? 9.411 -5.445 -2.555 1.00 85.88 122 TRP A N 1
ATOM 915 C CA . TRP A 1 122 ? 9.572 -4.821 -3.869 1.00 85.88 122 TRP A CA 1
ATOM 916 C C . TRP A 1 122 ? 11.001 -4.959 -4.397 1.00 85.88 122 TRP A C 1
ATOM 918 O O . TRP A 1 122 ? 11.193 -5.287 -5.566 1.00 85.88 122 TRP A O 1
ATOM 928 N N . GLY A 1 123 ? 11.999 -4.742 -3.537 1.00 81.38 123 GLY A N 1
ATOM 929 C CA . GLY A 1 123 ? 13.413 -4.892 -3.870 1.00 81.38 123 GLY A CA 1
ATOM 930 C C . GLY A 1 123 ? 13.781 -6.301 -4.294 1.00 81.38 123 GLY A C 1
ATOM 931 O O . GLY A 1 123 ? 14.380 -6.490 -5.350 1.00 81.38 123 GLY A O 1
ATOM 932 N N . LEU A 1 124 ? 13.375 -7.287 -3.493 1.00 83.12 124 LEU A N 1
ATOM 933 C CA . LEU A 1 124 ? 13.599 -8.702 -3.785 1.00 83.12 124 LEU A CA 1
ATOM 934 C C . LEU A 1 124 ? 12.871 -9.137 -5.062 1.00 83.12 124 LEU A C 1
ATOM 936 O O . LEU A 1 124 ? 13.472 -9.775 -5.925 1.00 83.12 124 LEU A O 1
ATOM 940 N N . ALA A 1 125 ? 11.602 -8.752 -5.218 1.00 83.88 125 ALA A N 1
ATOM 941 C CA . ALA A 1 125 ? 10.817 -9.069 -6.407 1.00 83.88 125 ALA A CA 1
ATOM 942 C C . ALA A 1 125 ? 11.426 -8.430 -7.661 1.00 83.88 125 ALA A C 1
ATOM 944 O O . ALA A 1 125 ? 11.608 -9.103 -8.672 1.00 83.88 125 ALA A O 1
ATOM 945 N N . SER A 1 126 ? 11.805 -7.153 -7.585 1.00 79.06 126 SER A N 1
ATOM 946 C CA . SER A 1 126 ? 12.441 -6.443 -8.696 1.00 79.06 126 SER A CA 1
ATOM 947 C C . SER A 1 126 ? 13.794 -7.057 -9.041 1.00 79.06 126 SER A C 1
ATOM 949 O O . SER A 1 126 ? 14.063 -7.280 -10.214 1.00 79.06 126 SER A O 1
ATOM 951 N N . TYR A 1 127 ? 14.612 -7.425 -8.054 1.00 80.31 127 TYR A N 1
ATOM 952 C CA . TYR A 1 127 ? 15.878 -8.113 -8.305 1.00 80.31 127 TYR A CA 1
ATOM 953 C C . TYR A 1 127 ? 15.678 -9.412 -9.101 1.00 80.31 127 TYR A C 1
ATOM 955 O O . TYR A 1 127 ? 16.341 -9.617 -10.116 1.00 80.31 127 TYR A O 1
ATOM 963 N N . ILE A 1 128 ? 14.717 -10.252 -8.701 1.00 81.25 128 ILE A N 1
ATOM 964 C CA . ILE A 1 128 ? 14.407 -11.515 -9.392 1.00 81.25 128 ILE A CA 1
ATOM 965 C C . ILE A 1 128 ? 13.888 -11.258 -10.816 1.00 81.25 128 ILE A C 1
ATOM 967 O O . ILE A 1 128 ? 14.330 -11.913 -11.761 1.00 81.25 128 ILE A O 1
ATOM 971 N N . ILE A 1 129 ? 12.973 -10.298 -10.985 1.00 81.19 129 ILE A N 1
ATOM 972 C CA . ILE A 1 129 ? 12.349 -9.986 -12.281 1.00 81.19 129 ILE A CA 1
ATOM 973 C C . ILE A 1 129 ? 13.361 -9.368 -13.254 1.00 81.19 129 ILE A C 1
ATOM 975 O O . ILE A 1 129 ? 13.420 -9.753 -14.415 1.00 81.19 129 ILE A O 1
ATOM 979 N N . TYR A 1 130 ? 14.172 -8.410 -12.812 1.00 77.44 130 TYR A N 1
ATOM 980 C CA . TYR A 1 130 ? 15.163 -7.779 -13.685 1.00 77.44 130 TYR A CA 1
ATOM 981 C C . TYR A 1 130 ? 16.318 -8.729 -14.024 1.00 77.44 130 TYR A C 1
ATOM 983 O O . TYR A 1 130 ? 16.787 -8.717 -15.164 1.00 77.44 130 TYR A O 1
ATOM 991 N N . SER A 1 131 ? 16.714 -9.593 -13.080 1.00 76.94 131 SER A N 1
ATOM 992 C CA . SER A 1 131 ? 17.703 -10.651 -13.315 1.00 76.94 131 SER A CA 1
ATOM 993 C C . SER A 1 131 ? 17.222 -11.650 -14.375 1.00 76.94 131 SER A C 1
ATOM 995 O O . SER A 1 131 ? 17.972 -11.981 -15.292 1.00 76.94 131 SER A O 1
ATOM 997 N N . SER A 1 132 ? 15.944 -12.053 -14.347 1.00 74.62 132 SER A N 1
ATOM 998 C CA . SER A 1 132 ? 15.377 -12.941 -15.376 1.00 74.62 132 SER A CA 1
ATOM 999 C C . SER A 1 132 ? 15.220 -12.275 -16.750 1.00 74.62 132 SER A C 1
ATOM 1001 O O . SER A 1 132 ? 15.216 -12.965 -17.766 1.00 74.62 132 SER A O 1
ATOM 1003 N N . MET A 1 133 ? 15.148 -10.940 -16.803 1.00 73.12 133 MET A N 1
ATOM 1004 C CA . MET A 1 133 ? 15.110 -10.151 -18.042 1.00 73.12 133 MET A CA 1
ATOM 1005 C C . MET A 1 133 ? 16.503 -9.784 -18.589 1.00 73.12 133 MET A C 1
ATOM 1007 O O . MET A 1 133 ? 16.589 -9.055 -19.578 1.00 73.12 133 MET A O 1
ATOM 1011 N N . GLY A 1 134 ? 17.590 -10.240 -17.956 1.00 66.81 134 GLY A N 1
ATOM 1012 C CA . GLY A 1 134 ? 18.963 -9.964 -18.396 1.00 66.81 134 GLY A CA 1
ATOM 1013 C C . GLY A 1 134 ? 19.407 -8.504 -18.235 1.00 66.81 134 GLY A C 1
ATOM 1014 O O . GLY A 1 134 ? 20.406 -8.103 -18.828 1.00 66.81 134 GLY A O 1
ATOM 1015 N N . ASN A 1 135 ? 18.683 -7.697 -17.451 1.00 65.88 135 ASN A N 1
ATOM 1016 C CA . ASN A 1 135 ? 19.053 -6.310 -17.165 1.00 65.88 135 ASN A CA 1
ATOM 1017 C C . ASN A 1 135 ? 19.797 -6.216 -15.823 1.00 65.88 135 ASN A C 1
ATOM 1019 O O . ASN A 1 135 ? 19.350 -6.816 -14.842 1.00 65.88 135 ASN A O 1
ATOM 1023 N N . PRO A 1 136 ? 20.884 -5.427 -15.720 1.00 60.75 136 PRO A N 1
ATOM 1024 C CA . PRO A 1 136 ? 21.598 -5.259 -14.464 1.00 60.75 136 PRO A CA 1
ATOM 1025 C C . PRO A 1 136 ? 20.745 -4.431 -13.497 1.00 60.75 136 PRO A C 1
ATOM 1027 O O . PRO A 1 136 ? 20.728 -3.202 -13.548 1.00 60.75 136 PRO A O 1
ATOM 1030 N N . PHE A 1 137 ? 20.024 -5.100 -12.596 1.00 65.44 137 PHE A N 1
ATOM 1031 C CA . PHE A 1 137 ? 19.413 -4.431 -11.453 1.00 65.44 137 PHE A CA 1
ATOM 1032 C C . PHE A 1 137 ? 20.529 -3.998 -10.504 1.00 65.44 137 PHE A C 1
ATOM 1034 O O . PHE A 1 137 ? 21.061 -4.797 -9.731 1.00 65.44 137 PHE A O 1
ATOM 1041 N N . THR A 1 138 ? 20.946 -2.740 -10.606 1.00 71.50 13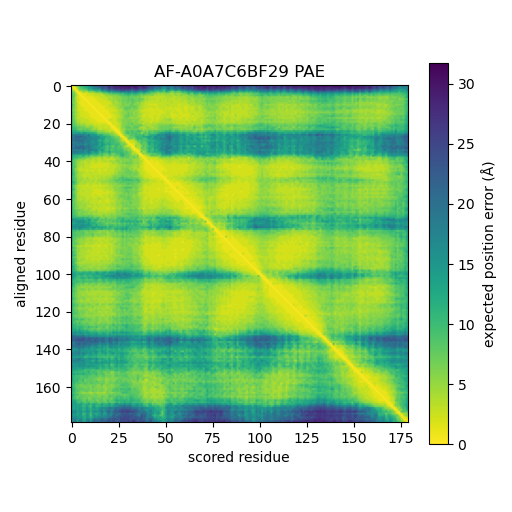8 THR A N 1
ATOM 1042 C CA . THR A 1 138 ? 22.019 -2.213 -9.766 1.00 71.50 138 THR A CA 1
ATOM 1043 C C . THR A 1 138 ? 21.497 -1.907 -8.365 1.00 71.50 138 THR A C 1
ATOM 1045 O O . THR A 1 138 ? 20.375 -1.434 -8.172 1.00 71.50 138 THR A O 1
ATOM 1048 N N . LEU A 1 139 ? 22.342 -2.128 -7.357 1.00 66.06 139 LEU A N 1
ATOM 1049 C CA . LEU A 1 139 ? 22.039 -1.758 -5.971 1.00 66.06 139 LEU A CA 1
ATOM 1050 C C . LEU A 1 139 ? 21.743 -0.250 -5.845 1.00 66.06 139 LEU A C 1
ATOM 1052 O O . LEU A 1 139 ? 20.923 0.154 -5.028 1.00 66.06 139 LEU A O 1
ATOM 1056 N N . SER A 1 140 ? 22.343 0.582 -6.704 1.00 63.91 140 SER A N 1
ATOM 1057 C CA . SER A 1 140 ? 22.060 2.018 -6.795 1.00 63.91 140 SER A CA 1
ATOM 1058 C C . SER A 1 140 ? 20.645 2.322 -7.299 1.00 63.91 140 SER A C 1
ATOM 1060 O O . SER A 1 140 ? 19.991 3.206 -6.744 1.00 63.91 140 SER A O 1
ATOM 1062 N N . MET A 1 141 ? 20.130 1.571 -8.280 1.00 68.12 141 MET A N 1
ATOM 1063 C CA . MET A 1 141 ? 18.727 1.673 -8.701 1.00 68.12 141 MET A CA 1
ATOM 1064 C C . MET A 1 141 ? 17.771 1.266 -7.583 1.00 68.12 141 MET A C 1
ATOM 1066 O O . MET A 1 141 ? 16.758 1.934 -7.389 1.00 68.12 141 MET A O 1
ATOM 1070 N N . PHE A 1 142 ? 18.102 0.219 -6.824 1.00 69.75 142 PHE A N 1
ATOM 1071 C CA . PHE A 1 142 ? 17.304 -0.180 -5.668 1.00 69.75 142 PHE A CA 1
ATOM 1072 C C . PHE A 1 142 ? 17.232 0.939 -4.622 1.00 69.75 142 PHE A C 1
ATOM 1074 O O . PHE A 1 142 ? 16.136 1.334 -4.239 1.00 69.75 142 PHE A O 1
ATOM 1081 N N . TRP A 1 143 ? 18.367 1.510 -4.213 1.00 66.12 143 TRP A N 1
ATOM 1082 C CA . TRP A 1 143 ? 18.390 2.600 -3.230 1.00 66.12 143 TRP A CA 1
ATOM 1083 C C . TRP A 1 143 ? 17.647 3.855 -3.713 1.00 66.12 143 TRP A C 1
ATOM 1085 O O . TRP A 1 143 ? 16.855 4.435 -2.964 1.00 66.12 143 TRP A O 1
ATOM 1095 N N . ALA A 1 144 ? 17.836 4.250 -4.974 1.00 66.94 144 ALA A N 1
ATOM 1096 C CA . ALA A 1 144 ? 17.151 5.408 -5.548 1.00 66.94 144 ALA A CA 1
ATOM 1097 C C . ALA A 1 144 ? 15.627 5.197 -5.659 1.00 66.94 144 ALA A C 1
ATOM 1099 O O . ALA A 1 144 ? 14.838 6.098 -5.352 1.00 66.94 144 ALA A O 1
ATOM 1100 N N . ALA A 1 145 ? 15.198 4.002 -6.065 1.00 65.81 145 ALA A N 1
ATOM 1101 C CA . ALA A 1 145 ? 13.789 3.675 -6.254 1.00 65.81 145 ALA A CA 1
ATOM 1102 C C . ALA A 1 145 ? 13.055 3.346 -4.942 1.00 65.81 145 ALA A C 1
ATOM 1104 O O . ALA A 1 145 ? 11.878 3.666 -4.808 1.00 65.81 145 ALA A O 1
ATOM 1105 N N . ALA A 1 146 ? 13.735 2.744 -3.964 1.00 67.06 146 ALA A N 1
ATOM 1106 C CA . ALA A 1 146 ? 13.127 2.337 -2.699 1.00 67.06 146 ALA A CA 1
ATOM 1107 C C . ALA A 1 146 ? 13.085 3.463 -1.655 1.00 67.06 146 ALA A C 1
ATOM 1109 O O . ALA A 1 146 ? 12.145 3.503 -0.861 1.00 67.06 146 ALA A O 1
ATOM 1110 N N . PHE A 1 147 ? 14.067 4.375 -1.656 1.00 66.00 147 PHE A N 1
ATOM 1111 C CA . PHE A 1 147 ? 14.201 5.382 -0.596 1.00 66.00 147 PHE A CA 1
ATOM 1112 C C . PHE A 1 147 ? 14.199 6.825 -1.077 1.00 66.00 147 PHE A C 1
ATOM 1114 O O . PHE A 1 147 ? 13.637 7.649 -0.376 1.00 66.00 147 PHE A O 1
ATOM 1121 N N . VAL A 1 148 ? 14.782 7.157 -2.234 1.00 63.78 148 VAL A N 1
ATOM 1122 C CA . VAL A 1 148 ? 14.936 8.568 -2.656 1.00 63.78 148 VAL A CA 1
ATOM 1123 C C . VAL A 1 148 ? 13.692 9.088 -3.371 1.00 63.78 148 VAL A C 1
ATOM 1125 O O . VAL A 1 148 ? 13.176 10.159 -3.064 1.00 63.78 148 VAL A O 1
ATOM 1128 N N . THR A 1 149 ? 13.180 8.316 -4.323 1.00 65.88 149 THR A N 1
ATOM 1129 C CA . THR A 1 149 ? 11.980 8.680 -5.088 1.00 65.88 149 THR A CA 1
ATOM 1130 C C . THR A 1 149 ? 10.669 8.615 -4.294 1.00 65.88 149 THR A C 1
ATOM 1132 O O . THR A 1 149 ? 9.805 9.453 -4.562 1.00 65.88 149 THR A O 1
ATOM 1135 N N . PRO A 1 150 ? 10.479 7.721 -3.298 1.00 67.00 150 PRO A N 1
ATOM 1136 C CA . PRO A 1 150 ? 9.196 7.621 -2.606 1.00 67.00 150 PRO A CA 1
ATOM 1137 C C . PRO A 1 150 ? 9.016 8.541 -1.399 1.00 67.00 150 PRO A C 1
ATOM 1139 O O . PRO A 1 150 ? 7.921 8.551 -0.842 1.00 67.00 150 PRO A O 1
ATOM 1142 N N . ILE A 1 151 ? 10.039 9.295 -0.976 1.00 72.75 151 ILE A N 1
ATOM 1143 C CA . ILE A 1 151 ? 9.973 10.215 0.181 1.00 72.75 151 ILE A CA 1
ATOM 1144 C C . ILE A 1 151 ? 8.704 11.086 0.176 1.00 72.75 151 ILE A C 1
ATOM 1146 O O . ILE A 1 151 ? 7.989 11.071 1.180 1.00 72.75 151 ILE A O 1
ATOM 1150 N N . PRO A 1 152 ? 8.367 11.809 -0.914 1.00 71.50 152 PRO A N 1
ATOM 1151 C CA . PRO A 1 152 ? 7.151 12.623 -0.949 1.00 71.50 152 PRO A CA 1
ATOM 1152 C C . PRO A 1 152 ? 5.873 11.791 -0.756 1.00 71.50 152 PRO A C 1
ATOM 1154 O O . PRO A 1 152 ? 4.971 12.213 -0.033 1.00 71.50 152 PRO A O 1
ATOM 1157 N N . GLY A 1 153 ? 5.814 10.587 -1.329 1.00 72.25 153 GLY A N 1
ATOM 1158 C CA . GLY A 1 153 ? 4.686 9.670 -1.167 1.00 72.25 153 GLY A CA 1
ATOM 1159 C C . GLY A 1 153 ? 4.554 9.145 0.261 1.00 72.25 153 GLY A C 1
ATOM 1160 O O . GLY A 1 153 ? 3.454 9.131 0.803 1.00 72.25 153 GLY A O 1
ATOM 1161 N N . ILE A 1 154 ? 5.670 8.792 0.906 1.00 78.00 154 ILE A N 1
ATOM 1162 C CA . ILE A 1 154 ? 5.698 8.345 2.307 1.00 78.00 154 ILE A CA 1
ATOM 1163 C C . ILE A 1 154 ? 5.186 9.458 3.225 1.00 78.00 154 ILE A C 1
ATOM 1165 O O . ILE A 1 154 ? 4.331 9.205 4.073 1.00 78.00 154 ILE A O 1
ATOM 1169 N N . LEU A 1 155 ? 5.652 10.697 3.025 1.00 80.00 155 LEU A N 1
ATOM 1170 C CA . LEU A 1 155 ? 5.182 11.851 3.797 1.00 80.00 155 LEU A CA 1
ATOM 1171 C C . LEU A 1 155 ? 3.662 12.028 3.653 1.00 80.00 155 LEU A C 1
ATOM 1173 O O . LEU A 1 155 ? 2.953 12.225 4.639 1.00 80.00 155 LEU A O 1
ATOM 1177 N N . PHE A 1 156 ? 3.161 11.893 2.424 1.00 79.00 156 PHE A N 1
ATOM 1178 C CA . PHE A 1 156 ? 1.739 11.997 2.109 1.00 79.00 156 PHE A CA 1
ATOM 1179 C C . PHE A 1 156 ? 0.916 10.874 2.754 1.00 79.00 156 PHE A C 1
ATOM 1181 O O . PHE A 1 156 ? -0.140 11.123 3.337 1.00 79.00 156 PHE A O 1
ATOM 1188 N N . HIS A 1 157 ? 1.407 9.634 2.718 1.00 78.50 157 HIS A N 1
ATOM 1189 C CA . HIS A 1 157 ? 0.751 8.491 3.352 1.00 78.50 157 HIS A CA 1
ATOM 1190 C C . HIS A 1 157 ? 0.692 8.628 4.876 1.00 78.50 157 HIS A C 1
ATOM 1192 O O . HIS A 1 157 ? -0.357 8.369 5.466 1.00 78.50 157 HIS A O 1
ATOM 1198 N N . ILE A 1 158 ? 1.784 9.071 5.506 1.00 81.75 158 ILE A N 1
ATOM 1199 C CA . ILE A 1 158 ? 1.858 9.327 6.953 1.00 81.75 158 ILE A CA 1
ATOM 1200 C C . ILE A 1 158 ? 0.900 10.456 7.363 1.00 81.75 158 ILE A C 1
ATOM 1202 O O . ILE A 1 158 ? 0.324 10.396 8.448 1.00 81.75 158 ILE A O 1
ATOM 1206 N N . ALA A 1 159 ? 0.683 11.454 6.503 1.00 81.38 159 ALA A N 1
ATOM 1207 C CA . ALA A 1 159 ? -0.262 12.537 6.766 1.00 81.38 159 ALA A CA 1
ATOM 1208 C C . ALA A 1 159 ? -1.734 12.106 6.612 1.00 81.38 159 ALA A C 1
ATOM 1210 O O . ALA A 1 159 ? -2.581 12.542 7.387 1.00 81.38 159 ALA A O 1
ATOM 1211 N N . ILE A 1 160 ? -2.053 11.253 5.631 1.00 80.19 160 ILE A N 1
ATOM 1212 C CA . ILE A 1 160 ? -3.444 10.962 5.232 1.00 80.19 160 ILE A CA 1
ATOM 1213 C C . ILE A 1 160 ? -4.022 9.695 5.860 1.00 80.19 160 ILE A C 1
ATOM 1215 O O . ILE A 1 160 ? -5.203 9.663 6.208 1.00 80.19 160 ILE A O 1
ATOM 1219 N N . ILE A 1 161 ? -3.231 8.635 6.011 1.00 81.88 161 ILE A N 1
ATOM 1220 C CA . ILE A 1 161 ? -3.751 7.339 6.472 1.00 81.88 161 ILE A CA 1
ATOM 1221 C C . ILE A 1 161 ? -4.256 7.398 7.927 1.00 81.88 161 ILE A C 1
ATOM 1223 O O . ILE A 1 161 ? -5.362 6.909 8.178 1.00 81.88 161 ILE A O 1
ATOM 1227 N N . PRO A 1 162 ? -3.531 8.014 8.884 1.00 79.38 162 PRO A N 1
ATOM 1228 C CA . PRO A 1 162 ? -3.988 8.116 10.268 1.00 79.38 162 PRO A CA 1
ATOM 1229 C C . PRO A 1 162 ? -5.339 8.827 10.449 1.00 79.38 162 PRO A C 1
ATOM 1231 O O . PRO A 1 162 ? -6.210 8.227 11.081 1.00 79.38 162 PRO A O 1
ATOM 1234 N N . PRO A 1 163 ? -5.590 10.032 9.891 1.00 81.44 163 PRO A N 1
ATOM 1235 C CA . PRO A 1 163 ? -6.886 10.690 10.051 1.00 81.44 163 PRO A CA 1
ATOM 1236 C C . PRO A 1 163 ? -8.027 9.915 9.384 1.00 81.44 163 PRO A C 1
ATOM 1238 O O . PRO A 1 163 ? -9.108 9.833 9.964 1.00 81.44 163 PRO A O 1
ATOM 1241 N N . ILE A 1 164 ? -7.797 9.267 8.232 1.00 81.56 164 ILE A N 1
ATOM 1242 C CA . ILE A 1 164 ? -8.818 8.408 7.604 1.00 81.56 164 ILE A CA 1
ATOM 1243 C C . ILE A 1 164 ? -9.184 7.239 8.525 1.00 81.56 164 ILE A C 1
ATOM 1245 O O . ILE A 1 164 ? -10.365 6.933 8.696 1.00 81.56 164 ILE A O 1
ATOM 1249 N N . LEU A 1 165 ? -8.194 6.583 9.133 1.00 75.19 165 LEU A N 1
ATOM 1250 C CA . LEU A 1 165 ? -8.443 5.454 10.031 1.00 75.19 165 LEU A CA 1
ATOM 1251 C C . LEU A 1 165 ? -9.093 5.883 11.345 1.00 75.19 165 LEU A C 1
ATOM 1253 O O . LEU A 1 165 ? -9.947 5.156 11.853 1.00 75.19 165 LEU A O 1
ATOM 1257 N N . LEU A 1 166 ? -8.736 7.051 11.879 1.00 76.94 166 LEU A N 1
ATOM 1258 C CA . LEU A 1 166 ? -9.397 7.622 13.053 1.00 76.94 166 LEU A CA 1
ATOM 1259 C C . LEU A 1 166 ? -10.862 7.949 12.757 1.00 76.94 166 LEU A C 1
ATOM 1261 O O . LEU A 1 166 ? -11.731 7.498 13.502 1.00 76.94 166 LEU A O 1
ATOM 1265 N N . ALA A 1 167 ? -11.149 8.598 11.626 1.00 77.25 167 ALA A N 1
ATOM 1266 C CA . ALA A 1 167 ? -12.519 8.845 11.187 1.00 77.25 167 ALA A CA 1
ATOM 1267 C C . ALA A 1 167 ? -13.296 7.525 11.034 1.00 77.25 167 ALA A C 1
ATOM 1269 O O . ALA A 1 167 ? -14.369 7.357 11.611 1.00 77.25 167 ALA A O 1
ATOM 1270 N N . LEU A 1 168 ? -12.732 6.523 10.349 1.00 72.12 168 LEU A N 1
ATOM 1271 C CA . LEU A 1 168 ? -13.367 5.203 10.222 1.00 72.12 168 LEU A CA 1
ATOM 1272 C C . LEU A 1 168 ? -13.647 4.534 11.582 1.00 72.12 168 LEU A C 1
ATOM 1274 O O . LEU A 1 168 ? -14.621 3.781 11.702 1.00 72.12 168 LEU A O 1
ATOM 1278 N N . LYS A 1 169 ? -12.800 4.787 12.593 1.00 69.06 169 LYS A N 1
ATOM 1279 C CA . LYS A 1 169 ? -12.913 4.221 13.948 1.00 69.06 169 LYS A CA 1
ATOM 1280 C C . LYS A 1 169 ? -14.066 4.867 14.696 1.00 69.06 169 LYS A C 1
ATOM 1282 O O . LYS A 1 169 ? -14.857 4.147 15.307 1.00 69.06 169 LYS A O 1
ATOM 1287 N N . GLU A 1 170 ? -14.190 6.185 14.594 1.00 64.00 170 GLU A N 1
ATOM 1288 C CA . GLU A 1 170 ? -15.296 6.950 15.172 1.00 64.00 170 GLU A CA 1
ATOM 1289 C C . GLU A 1 170 ? -16.645 6.550 14.563 1.00 64.00 170 GLU A C 1
ATOM 1291 O O . GLU A 1 170 ? -17.602 6.305 15.297 1.00 64.00 170 GLU A O 1
ATOM 1296 N N . TYR A 1 171 ? -16.704 6.328 13.246 1.00 65.12 171 TYR A N 1
ATOM 1297 C CA . TYR A 1 171 ? -17.929 5.887 12.564 1.00 65.12 171 TYR A CA 1
ATOM 1298 C C . TYR A 1 171 ? -18.274 4.393 12.756 1.00 65.12 171 TYR A C 1
ATOM 1300 O O . TYR A 1 171 ? -19.201 3.893 12.116 1.00 65.12 171 TYR A O 1
ATOM 1308 N N . LYS A 1 172 ? -17.558 3.645 13.616 1.00 60.81 172 LYS A N 1
ATOM 1309 C CA . LYS A 1 172 ? -17.753 2.193 13.859 1.00 60.81 172 LYS A CA 1
ATOM 1310 C C . LYS A 1 172 ? -17.781 1.333 12.582 1.00 60.81 172 LYS A C 1
ATOM 1312 O O . LYS A 1 172 ? -18.279 0.207 12.602 1.00 60.81 172 LYS A O 1
ATOM 1317 N N . MET A 1 173 ? -17.192 1.800 11.482 1.00 58.66 173 MET A N 1
ATOM 1318 C CA . MET A 1 173 ? -17.155 1.053 10.219 1.00 58.66 173 MET A CA 1
ATOM 1319 C C . MET A 1 173 ? -16.090 -0.055 10.207 1.00 58.66 173 MET A C 1
ATOM 1321 O O . MET A 1 173 ? -15.899 -0.693 9.179 1.00 58.66 173 MET A O 1
ATOM 1325 N N . PHE A 1 174 ? -15.416 -0.313 11.336 1.00 60.03 174 PHE A N 1
ATOM 1326 C CA . PHE A 1 174 ? -14.382 -1.337 11.488 1.00 60.03 174 PHE A CA 1
ATOM 1327 C C . PHE A 1 174 ? -14.957 -2.760 11.622 1.00 60.03 174 PHE A C 1
ATOM 1329 O O . PHE A 1 174 ? -15.490 -3.117 12.677 1.00 60.03 174 PHE A O 1
ATOM 1336 N N . PRO A 1 175 ? -14.724 -3.653 10.645 1.00 53.72 175 PRO A N 1
ATOM 1337 C CA . PRO A 1 175 ? -15.012 -5.078 10.781 1.00 53.72 175 PRO A CA 1
ATOM 1338 C C . PRO A 1 175 ? -14.054 -5.814 11.737 1.00 53.72 175 PRO A C 1
ATOM 1340 O O . PRO A 1 175 ? -14.330 -6.963 12.088 1.00 53.72 175 PRO A O 1
ATOM 1343 N N . LEU A 1 176 ? -12.906 -5.218 12.098 1.00 53.38 176 LEU A N 1
ATOM 1344 C CA . LEU A 1 176 ? -11.868 -5.825 12.955 1.00 53.38 176 LEU A CA 1
ATOM 1345 C C . LEU A 1 176 ? -12.036 -5.532 14.454 1.00 53.38 176 LEU A C 1
ATOM 1347 O O . LEU A 1 176 ? -11.417 -6.202 15.272 1.00 53.38 176 LEU A O 1
ATOM 1351 N N . THR A 1 177 ? -12.863 -4.557 14.839 1.00 50.94 177 THR A N 1
ATOM 1352 C CA . THR A 1 177 ? -13.121 -4.228 16.259 1.00 50.94 177 THR A CA 1
ATOM 1353 C C . THR A 1 177 ? -14.310 -5.007 16.833 1.00 50.94 177 THR A C 1
ATOM 1355 O O . THR A 1 177 ? -14.610 -4.885 18.010 1.00 50.94 177 THR A O 1
ATOM 1358 N N . GLN A 1 178 ? -14.988 -5.800 16.001 1.00 43.44 178 GLN A N 1
ATOM 1359 C CA . GLN A 1 178 ? -16.127 -6.655 16.361 1.00 43.44 178 GLN A CA 1
ATOM 1360 C C . GLN A 1 178 ? -15.704 -8.117 16.629 1.00 43.44 178 GLN A C 1
ATOM 1362 O O . GLN A 1 178 ? -16.535 -9.018 16.530 1.00 43.44 178 GLN A O 1
ATOM 1367 N N . GLN A 1 179 ? -14.415 -8.363 16.887 1.00 40.59 179 GLN A N 1
ATOM 1368 C CA . GLN A 1 179 ? -13.888 -9.653 17.346 1.00 40.59 179 GLN A CA 1
ATOM 1369 C C . GLN A 1 179 ? -13.284 -9.495 18.731 1.00 40.59 179 GLN A C 1
ATOM 1371 O O . GLN A 1 179 ? -12.598 -8.465 18.934 1.00 40.59 179 GLN A O 1
#

Foldseek 3Di:
DPPLVVLLVVLLVVLLVQLLPVCVVVVVPPLSCLQQVRSLQSLLVNCQFSHLVSSLVSQLVNLCVSCVPVVPPPPPPPSNLRSQLSSLLSNQSRVQNLVFDVDLVSNLVSNVVSLVRSLVRSLVSNCVRCVVVVHPPDPVVSCCSSPVRHVNNSVVSSVPNSVVVVVCVVVVVGSSVVD

pLDDT: mean 76.81, std 11.32, range [39.0, 91.06]

Mean predicted aligned error: 8.22 Å

Solvent-accessible surface area (backbone atoms only — not comparable to full-atom values): 8875 Å² total; per-residue (Å²): 132,82,62,64,65,60,56,38,52,52,50,42,52,49,27,33,53,44,30,52,50,51,48,57,78,52,71,71,38,66,65,56,42,55,32,52,40,55,46,51,55,32,22,36,49,27,1,64,42,54,25,25,72,50,3,23,52,39,13,34,45,32,39,46,53,30,16,71,77,68,61,51,52,47,60,74,70,53,17,54,20,46,11,49,14,32,15,38,22,1,25,36,20,15,46,38,52,70,75,37,60,93,45,74,67,33,50,53,49,20,48,52,53,13,56,53,51,11,44,52,42,24,48,55,43,38,45,54,51,31,53,76,68,75,44,87,71,45,71,67,56,48,50,44,61,62,55,63,54,31,47,67,20,50,55,52,48,65,64,50,51,57,58,53,53,50,51,38,55,75,69,65,72,45,72,66,76,79,109

Nearest PDB structures (foldseek):
  4rfs-assembly1_S  TM=6.969E-01  e=4.849E-01  Levilactobacillus brevis
  4huq-assembly1_S  TM=6.928E-01  e=1.705E+00  Levilactobacillus brevis ATCC 367
  5l0y-assembly5_E  TM=2.795E-01  e=6.581E+00  Thermochaetoides thermophila DSM 1495

Secondary structure (DSSP, 8-state):
---HHHHHHHHHHHHHHHHHHHHHHTTT-HHHHHHH-TTHHHHHHHHHHH-HHHHHHHHHHHHHHHHHHH--S-IIIIIHHHHHHHHHHHHHHHHHHHHS-SSHHHHHHHHHHHHHHHHHHHHHHHHHHHHHTT----HHHHHIIIIISSHHHHHHHHHHHHHHHHHHHHTT--TTTT-